Protein AF-A0A7U2I9M8-F1 (afdb_monomer_lite)

Radius of gyration: 19.12 Å; chains: 1; bounding box: 48×41×47 Å

Structure (mmCIF, N/CA/C/O backbone):
data_AF-A0A7U2I9M8-F1
#
_entry.id   AF-A0A7U2I9M8-F1
#
loop_
_atom_site.group_PDB
_atom_site.id
_atom_site.type_symbol
_atom_site.label_atom_id
_atom_site.label_alt_id
_atom_site.label_comp_id
_atom_site.label_asym_id
_atom_site.label_entity_id
_atom_site.label_seq_id
_atom_site.pdbx_PDB_ins_code
_atom_site.Cartn_x
_atom_site.Cartn_y
_atom_site.Cartn_z
_atom_site.occupancy
_atom_site.B_iso_or_equiv
_atom_site.auth_seq_id
_atom_site.auth_comp_id
_atom_site.auth_asym_id
_atom_site.auth_atom_id
_atom_site.pdbx_PDB_model_num
ATOM 1 N N . MET A 1 1 ? 15.180 16.433 4.834 1.00 29.45 1 MET A N 1
ATOM 2 C CA . MET A 1 1 ? 16.433 16.764 4.121 1.00 29.45 1 MET A CA 1
ATOM 3 C C . MET A 1 1 ? 17.365 15.551 4.169 1.00 29.45 1 MET A C 1
ATOM 5 O O . MET A 1 1 ? 18.235 15.470 5.025 1.00 29.45 1 MET A O 1
ATOM 9 N N . LEU A 1 2 ? 17.120 14.546 3.318 1.00 33.56 2 LEU A N 1
ATOM 10 C CA . LEU A 1 2 ? 18.079 13.457 3.096 1.00 33.56 2 LEU A CA 1
ATOM 11 C C . LEU A 1 2 ? 19.278 14.073 2.365 1.00 33.56 2 LEU A C 1
ATOM 13 O O . LEU A 1 2 ? 19.116 14.660 1.301 1.00 33.56 2 LEU A O 1
ATOM 17 N N . CYS A 1 3 ? 20.438 14.049 3.021 1.00 39.78 3 CYS A N 1
ATOM 18 C CA . CYS A 1 3 ? 21.654 14.759 2.632 1.00 39.78 3 CYS A CA 1
ATOM 19 C C . CYS A 1 3 ? 22.011 14.519 1.154 1.00 39.78 3 CYS A C 1
ATOM 21 O O . CYS A 1 3 ? 22.075 13.368 0.724 1.00 39.78 3 CYS A O 1
ATOM 23 N N . ALA A 1 4 ? 22.285 15.588 0.396 1.00 42.12 4 ALA A N 1
ATOM 24 C CA . ALA A 1 4 ? 22.718 15.520 -1.005 1.00 42.12 4 ALA A CA 1
ATOM 25 C C . ALA A 1 4 ? 23.906 14.558 -1.203 1.00 42.12 4 ALA A C 1
ATOM 27 O O . ALA A 1 4 ? 23.954 13.832 -2.187 1.00 42.12 4 ALA A O 1
ATOM 28 N N . LEU A 1 5 ? 24.787 14.451 -0.203 1.00 38.16 5 LEU A N 1
ATOM 29 C CA . LEU A 1 5 ? 25.900 13.500 -0.163 1.00 38.16 5 LEU A CA 1
ATOM 30 C C . LEU A 1 5 ? 25.444 12.029 -0.228 1.00 38.16 5 LEU A C 1
ATOM 32 O O . LEU A 1 5 ? 26.122 11.192 -0.819 1.00 38.16 5 LEU A O 1
ATOM 36 N N . HIS A 1 6 ? 24.296 11.705 0.375 1.00 41.53 6 HIS A N 1
ATOM 37 C CA . HIS A 1 6 ? 23.725 10.358 0.359 1.00 41.53 6 HIS A CA 1
ATOM 38 C C . HIS A 1 6 ? 23.172 10.016 -1.030 1.00 41.53 6 HIS A C 1
ATOM 40 O O . HIS A 1 6 ? 23.425 8.925 -1.534 1.00 41.53 6 HIS A O 1
ATOM 46 N N . ALA A 1 7 ? 22.486 10.970 -1.669 1.00 45.16 7 ALA A N 1
ATOM 47 C CA . ALA A 1 7 ? 21.979 10.829 -3.033 1.00 45.16 7 ALA A CA 1
ATOM 48 C C . ALA A 1 7 ? 23.115 10.734 -4.068 1.00 45.16 7 ALA A C 1
ATOM 50 O O . ALA A 1 7 ? 23.038 9.908 -4.974 1.00 45.16 7 ALA A O 1
ATOM 51 N N . THR A 1 8 ? 24.188 11.516 -3.905 1.00 48.97 8 THR A N 1
ATOM 52 C CA . THR A 1 8 ? 25.388 11.443 -4.754 1.00 48.97 8 THR A CA 1
ATOM 53 C C . THR A 1 8 ? 26.081 10.089 -4.620 1.00 48.97 8 THR A C 1
ATOM 55 O O . THR A 1 8 ? 26.280 9.421 -5.625 1.00 48.97 8 THR A O 1
ATOM 58 N N . ARG A 1 9 ? 26.326 9.604 -3.391 1.00 48.97 9 ARG A N 1
ATOM 59 C CA . ARG A 1 9 ? 26.909 8.265 -3.170 1.00 48.97 9 ARG A CA 1
ATOM 60 C C . ARG A 1 9 ? 26.094 7.146 -3.813 1.00 48.97 9 ARG A C 1
ATOM 62 O O . ARG A 1 9 ? 26.667 6.227 -4.380 1.00 48.97 9 ARG A O 1
ATOM 69 N N . LEU A 1 10 ? 24.768 7.219 -3.724 1.00 52.41 10 LEU A N 1
ATOM 70 C CA . LEU A 1 10 ? 23.868 6.253 -4.355 1.00 52.41 10 LEU A CA 1
ATOM 71 C C . LEU A 1 10 ? 23.927 6.306 -5.889 1.00 52.41 10 LEU A C 1
ATOM 73 O O . LEU A 1 10 ? 23.915 5.263 -6.540 1.00 52.41 10 LEU A O 1
ATOM 77 N N . ARG A 1 11 ? 24.015 7.512 -6.460 1.00 56.41 11 ARG A N 1
ATOM 78 C CA . ARG A 1 11 ? 24.160 7.728 -7.903 1.00 56.41 11 ARG A CA 1
ATOM 79 C C . ARG A 1 11 ? 25.490 7.175 -8.419 1.00 56.41 11 ARG A C 1
ATOM 81 O O . ARG A 1 11 ? 25.494 6.453 -9.410 1.00 56.41 11 ARG A O 1
ATOM 88 N N . ASP A 1 12 ? 26.582 7.447 -7.712 1.00 54.28 12 ASP A N 1
ATOM 89 C CA . ASP A 1 12 ? 27.922 6.969 -8.067 1.00 54.28 12 ASP A CA 1
ATOM 90 C C . ASP A 1 12 ? 28.006 5.434 -8.012 1.00 54.28 12 ASP A C 1
ATOM 92 O O . ASP A 1 12 ? 28.626 4.808 -8.872 1.00 54.28 12 ASP A O 1
ATOM 96 N N . LEU A 1 13 ? 27.320 4.810 -7.047 1.00 53.22 13 LEU A N 1
ATOM 97 C CA . LEU A 1 13 ? 27.286 3.354 -6.873 1.00 53.22 13 LEU A CA 1
ATOM 98 C C . LEU A 1 13 ? 26.590 2.636 -8.043 1.00 53.22 13 LEU A C 1
ATOM 100 O O . LEU A 1 13 ? 27.019 1.550 -8.425 1.00 53.22 13 LEU A O 1
ATOM 104 N N . LEU A 1 14 ? 25.568 3.251 -8.644 1.00 51.81 14 LEU A N 1
ATOM 105 C CA . LEU A 1 14 ? 24.882 2.723 -9.833 1.00 51.81 14 LEU A CA 1
ATOM 106 C C . LEU A 1 14 ? 25.583 3.094 -11.145 1.00 51.81 14 LEU A C 1
ATOM 108 O O . LEU A 1 14 ? 25.560 2.311 -12.091 1.00 51.81 14 LEU A O 1
ATOM 112 N N . ALA A 1 15 ? 26.231 4.259 -11.210 1.00 53.19 15 ALA A N 1
ATOM 113 C CA . ALA A 1 15 ? 27.024 4.663 -12.370 1.00 53.19 15 ALA A CA 1
ATOM 114 C C . ALA A 1 15 ? 28.280 3.791 -12.541 1.00 53.19 15 ALA A C 1
ATOM 116 O O . ALA A 1 15 ? 28.659 3.459 -13.661 1.00 53.19 15 ALA A O 1
ATOM 117 N N . ALA A 1 16 ? 28.900 3.370 -11.435 1.00 50.16 16 ALA A N 1
ATOM 118 C CA . ALA A 1 16 ? 30.086 2.513 -11.452 1.00 50.16 16 ALA A CA 1
ATOM 119 C C . ALA A 1 16 ? 29.797 1.070 -11.901 1.00 50.16 16 ALA A C 1
ATOM 121 O O . ALA A 1 16 ? 30.726 0.299 -12.151 1.00 50.16 16 ALA A O 1
ATOM 122 N N . LYS A 1 17 ? 28.523 0.674 -11.935 1.00 51.06 17 LYS A N 1
ATOM 123 C CA . LYS A 1 17 ? 28.112 -0.723 -11.944 1.00 51.06 17 LYS A CA 1
ATOM 124 C C . LYS A 1 17 ? 26.685 -0.840 -12.518 1.00 51.06 17 LYS A C 1
ATOM 126 O O . LYS A 1 17 ? 25.717 -0.764 -11.758 1.00 51.06 17 LYS A O 1
ATOM 131 N N . PRO A 1 18 ? 26.523 -1.008 -13.845 1.00 50.12 18 PRO A N 1
ATOM 132 C CA . PRO A 1 18 ? 25.202 -1.190 -14.431 1.00 50.12 18 PRO A CA 1
ATOM 133 C C . PRO A 1 18 ? 24.518 -2.404 -13.797 1.00 50.12 18 PRO A C 1
ATOM 135 O O . PRO A 1 18 ? 25.134 -3.457 -13.617 1.00 50.12 18 PRO A O 1
ATOM 138 N N . PHE A 1 19 ? 23.249 -2.225 -13.431 1.00 44.97 19 PHE A N 1
ATOM 139 C CA . PHE A 1 19 ? 22.416 -3.273 -12.850 1.00 44.97 19 PHE A CA 1
ATOM 140 C C . PHE A 1 19 ? 22.435 -4.488 -13.788 1.00 44.97 19 PHE A C 1
ATOM 142 O O . PHE A 1 19 ? 22.118 -4.358 -14.968 1.00 44.97 19 PHE A O 1
ATOM 149 N N . SER A 1 20 ? 22.879 -5.640 -13.289 1.00 43.91 20 SER A N 1
ATOM 150 C CA . SER A 1 20 ? 23.039 -6.859 -14.083 1.00 43.91 20 SER A CA 1
ATOM 151 C C . SER A 1 20 ? 22.559 -8.062 -13.288 1.00 43.91 20 SER A C 1
ATOM 153 O O . SER A 1 20 ? 22.792 -8.158 -12.083 1.00 43.91 20 SER A O 1
ATOM 155 N N . ILE A 1 21 ? 21.932 -9.020 -13.975 1.00 37.22 21 ILE A N 1
ATOM 156 C CA . ILE A 1 21 ? 21.435 -10.275 -13.395 1.00 37.22 21 ILE A CA 1
ATOM 157 C C . ILE A 1 21 ? 22.524 -11.058 -12.635 1.00 37.22 21 ILE A C 1
ATOM 159 O O . ILE A 1 21 ? 22.207 -11.818 -11.719 1.00 37.22 21 ILE A O 1
ATOM 163 N N . SER A 1 22 ? 23.808 -10.844 -12.960 1.00 38.12 22 SER A N 1
ATOM 164 C CA . SER A 1 22 ? 24.952 -11.469 -12.277 1.00 38.12 22 SER A CA 1
ATOM 165 C C . SER A 1 22 ? 25.083 -11.064 -10.801 1.00 38.12 22 SER A C 1
ATOM 167 O O . SER A 1 22 ? 25.808 -11.698 -10.031 1.00 38.12 22 SER A O 1
ATOM 169 N N . TRP A 1 23 ? 24.345 -10.043 -10.370 1.00 39.62 23 TRP A N 1
ATOM 170 C CA . TRP A 1 23 ? 24.313 -9.578 -8.987 1.00 39.62 23 TRP A CA 1
ATOM 171 C C . TRP A 1 23 ? 23.408 -10.442 -8.107 1.00 39.62 23 TRP A C 1
ATOM 173 O O . TRP A 1 23 ? 23.668 -10.580 -6.918 1.00 39.62 23 TRP A O 1
ATOM 183 N N . LEU A 1 24 ? 22.420 -11.123 -8.701 1.00 34.34 24 LEU A N 1
ATOM 184 C CA . LEU A 1 24 ? 21.618 -12.148 -8.022 1.00 34.34 24 LEU A CA 1
ATOM 185 C C . LEU A 1 24 ? 22.382 -13.471 -7.834 1.00 34.34 24 LEU A C 1
ATOM 187 O O . LEU A 1 24 ? 21.954 -14.318 -7.053 1.00 34.34 24 LEU A O 1
ATOM 191 N N . SER A 1 25 ? 23.494 -13.667 -8.555 1.00 35.12 25 SER A N 1
ATOM 192 C CA . SER A 1 25 ? 24.408 -14.805 -8.370 1.00 35.12 25 SER A CA 1
ATOM 193 C C . SER A 1 25 ? 25.526 -14.545 -7.359 1.00 35.12 25 SER A C 1
ATOM 195 O O . SER A 1 25 ? 26.236 -15.482 -6.998 1.00 35.12 25 SER A O 1
ATOM 197 N N . ALA A 1 26 ? 25.682 -13.309 -6.873 1.00 34.22 26 ALA A N 1
ATOM 198 C CA . ALA A 1 26 ? 26.551 -13.047 -5.736 1.00 34.22 26 ALA A CA 1
ATOM 199 C C . ALA A 1 26 ? 25.898 -13.643 -4.483 1.00 34.22 26 ALA A C 1
ATOM 201 O O . ALA A 1 26 ? 24.721 -13.410 -4.211 1.00 34.22 26 ALA A O 1
ATOM 202 N N . SER A 1 27 ? 26.649 -14.439 -3.723 1.00 34.16 27 SER A N 1
ATOM 203 C CA . SER A 1 27 ? 26.203 -14.986 -2.445 1.00 34.16 27 SER A CA 1
ATOM 204 C C . SER A 1 27 ? 25.977 -13.842 -1.455 1.00 34.16 27 SER A C 1
ATOM 206 O O . SER A 1 27 ? 26.890 -13.445 -0.732 1.00 34.16 27 SER A O 1
ATOM 208 N N . VAL A 1 28 ? 24.774 -13.272 -1.444 1.00 33.56 28 VAL A N 1
ATOM 209 C CA . VAL A 1 28 ? 24.380 -12.302 -0.424 1.00 33.56 28 VAL A CA 1
ATOM 210 C C . VAL A 1 28 ? 24.350 -13.048 0.906 1.00 33.56 28 VAL A C 1
ATOM 212 O O . VAL A 1 28 ? 23.715 -14.103 1.011 1.00 33.56 28 VAL A O 1
ATOM 215 N N . SER A 1 29 ? 25.072 -12.524 1.902 1.00 30.41 29 SER A N 1
ATOM 216 C CA . SER A 1 29 ? 25.054 -13.026 3.276 1.00 30.41 29 SER A CA 1
ATOM 217 C C . SER A 1 29 ? 23.609 -13.252 3.696 1.00 30.41 29 SER A C 1
ATOM 219 O O . SER A 1 29 ? 22.781 -12.343 3.745 1.00 30.41 29 SER A O 1
ATOM 221 N N . THR A 1 30 ? 23.295 -14.511 3.972 1.00 34.41 30 THR A N 1
ATOM 222 C CA . THR A 1 30 ? 21.951 -14.931 4.333 1.00 34.41 30 THR A CA 1
ATOM 223 C C . THR A 1 30 ? 21.443 -14.215 5.584 1.00 34.41 30 THR A C 1
ATOM 225 O O . THR A 1 30 ? 20.239 -14.039 5.712 1.00 34.41 30 THR A O 1
ATOM 228 N N . GLN A 1 31 ? 22.326 -13.766 6.483 1.00 30.78 31 GLN A N 1
ATOM 229 C CA . GLN A 1 31 ? 21.948 -13.155 7.763 1.00 30.78 31 GLN A CA 1
ATOM 230 C C . GLN A 1 31 ? 21.308 -11.759 7.626 1.00 30.78 31 GLN A C 1
ATOM 232 O O . GLN A 1 31 ? 20.602 -11.333 8.541 1.00 30.78 31 GLN A O 1
ATOM 237 N N . ASP A 1 32 ? 21.446 -11.107 6.468 1.00 29.06 32 ASP A N 1
ATOM 238 C CA . ASP A 1 32 ? 21.033 -9.711 6.262 1.00 29.06 32 ASP A CA 1
ATOM 239 C C . ASP A 1 32 ? 19.704 -9.559 5.503 1.00 29.06 32 ASP A C 1
ATOM 241 O O . ASP A 1 32 ? 19.181 -8.455 5.332 1.00 29.06 32 ASP A O 1
ATOM 245 N N . VAL A 1 33 ? 19.080 -10.679 5.115 1.00 28.36 33 VAL A N 1
ATOM 246 C CA . VAL A 1 33 ? 17.773 -10.695 4.447 1.00 28.36 33 VAL A CA 1
ATOM 247 C C . VAL A 1 33 ? 16.744 -11.396 5.333 1.00 28.36 33 VAL A C 1
ATOM 249 O O . VAL A 1 33 ? 16.447 -12.579 5.175 1.00 28.36 33 VAL A O 1
ATOM 252 N N . LYS A 1 34 ? 16.132 -10.652 6.263 1.00 26.62 34 LYS A N 1
ATOM 253 C CA . LYS A 1 34 ? 14.909 -11.114 6.941 1.00 26.62 34 LYS A CA 1
ATOM 254 C C . LYS A 1 34 ? 13.748 -11.128 5.938 1.00 26.62 34 LYS A C 1
ATOM 256 O O . LYS A 1 34 ? 13.077 -10.120 5.699 1.00 26.62 34 LYS A O 1
ATOM 261 N N . LEU A 1 35 ? 13.537 -12.286 5.319 1.00 32.94 35 LEU A N 1
ATOM 262 C CA . LEU A 1 35 ? 12.370 -12.590 4.498 1.00 32.94 35 LEU A CA 1
ATOM 263 C C . LEU A 1 35 ? 11.160 -12.874 5.396 1.00 32.94 35 LEU A C 1
ATOM 265 O O . LEU A 1 35 ? 11.228 -13.706 6.294 1.00 32.94 35 LEU A O 1
ATOM 269 N N . PHE A 1 36 ? 10.033 -12.232 5.089 1.00 29.31 36 PHE A N 1
ATOM 270 C CA . PHE A 1 36 ? 8.709 -12.822 5.302 1.00 29.31 36 PHE A CA 1
ATOM 271 C C . PHE A 1 36 ? 8.313 -13.545 4.011 1.00 29.31 36 PHE A C 1
ATOM 273 O O . PHE A 1 36 ? 7.376 -13.163 3.336 1.00 29.31 36 PHE A O 1
ATOM 280 N N . LEU A 1 37 ? 9.122 -14.535 3.649 1.00 31.36 37 LEU A N 1
ATOM 281 C CA . LEU A 1 37 ? 8.783 -15.727 2.880 1.00 31.36 37 LEU A CA 1
ATOM 282 C C . LEU A 1 37 ? 9.752 -16.785 3.424 1.00 31.36 37 LEU A C 1
ATOM 284 O O . LEU A 1 37 ? 10.945 -16.522 3.572 1.00 31.36 37 LEU A O 1
ATOM 288 N N . LEU A 1 38 ? 9.192 -17.904 3.862 1.00 26.73 38 LEU A N 1
ATOM 289 C CA . LEU A 1 38 ? 9.808 -18.950 4.679 1.00 26.73 38 LEU A CA 1
ATOM 290 C C . LEU A 1 38 ? 11.276 -19.255 4.297 1.00 26.73 38 LEU A C 1
ATOM 292 O O . LEU A 1 38 ? 11.571 -19.576 3.154 1.00 26.73 38 LEU A O 1
ATOM 296 N N . SER A 1 39 ? 12.170 -19.136 5.287 1.00 32.41 39 SER A N 1
ATOM 297 C CA . SER A 1 39 ? 13.528 -19.709 5.393 1.00 32.41 39 SER A CA 1
ATOM 298 C C . SER A 1 39 ? 14.421 -19.815 4.134 1.00 32.41 39 SER A C 1
ATOM 300 O O . SER A 1 39 ? 14.222 -20.651 3.262 1.00 32.41 39 SER A O 1
ATOM 302 N N . HIS A 1 40 ? 15.502 -19.026 4.154 1.00 38.31 40 HIS A N 1
ATOM 303 C CA . HIS A 1 40 ? 16.876 -19.281 3.678 1.00 38.31 40 HIS A CA 1
ATOM 304 C C . HIS A 1 40 ? 17.134 -20.360 2.599 1.00 38.31 40 HIS A C 1
ATOM 306 O O . HIS A 1 40 ? 16.945 -21.548 2.825 1.00 38.31 40 HIS A O 1
ATOM 312 N N . ARG A 1 41 ? 17.755 -19.916 1.490 1.00 34.72 41 ARG A N 1
ATOM 313 C CA . ARG A 1 41 ? 18.114 -20.600 0.217 1.00 34.72 41 ARG A CA 1
ATOM 314 C C . ARG A 1 41 ? 17.084 -20.514 -0.910 1.00 34.72 41 ARG A C 1
ATOM 316 O O . ARG A 1 41 ? 17.490 -20.522 -2.065 1.00 34.72 41 ARG A O 1
ATOM 323 N N . ALA A 1 42 ? 15.808 -20.293 -0.604 1.00 39.66 42 ALA A N 1
ATOM 324 C CA . ALA A 1 42 ? 14.759 -20.098 -1.612 1.00 39.66 42 ALA A CA 1
ATOM 325 C C . ALA A 1 42 ? 14.741 -18.691 -2.258 1.00 39.66 42 ALA A C 1
ATOM 327 O O . ALA A 1 42 ? 14.006 -18.462 -3.207 1.00 39.66 42 ALA A O 1
ATOM 328 N N . SER A 1 43 ? 15.533 -17.728 -1.776 1.00 52.41 43 SER A N 1
ATOM 329 C CA . SER A 1 43 ? 15.362 -16.307 -2.118 1.00 52.41 43 SER A CA 1
ATOM 330 C C . SER A 1 43 ? 15.722 -15.941 -3.558 1.00 52.41 43 SER A C 1
ATOM 332 O O . SER A 1 43 ? 14.985 -15.191 -4.188 1.00 52.41 43 SER A O 1
ATOM 334 N N . ALA A 1 44 ? 16.824 -16.467 -4.098 1.00 50.81 44 ALA A N 1
ATOM 335 C CA . ALA A 1 44 ? 17.252 -16.155 -5.462 1.00 50.81 44 ALA A CA 1
ATOM 336 C C . ALA A 1 44 ? 16.358 -16.827 -6.514 1.00 50.81 44 ALA A C 1
ATOM 338 O O . ALA A 1 44 ? 16.009 -16.189 -7.501 1.00 50.81 44 ALA A O 1
ATOM 339 N N . GLU A 1 45 ? 15.952 -18.082 -6.294 1.00 50.34 45 GLU A N 1
ATOM 340 C CA . GLU A 1 45 ? 15.025 -18.783 -7.194 1.00 50.34 45 GLU A CA 1
ATOM 341 C C . GLU A 1 45 ? 13.613 -18.194 -7.121 1.00 50.34 45 GLU A C 1
ATOM 343 O O . GLU A 1 45 ? 13.022 -17.949 -8.161 1.00 50.34 45 GLU A O 1
ATOM 348 N N . VAL A 1 46 ? 13.119 -17.812 -5.937 1.00 49.56 46 VAL A N 1
ATOM 349 C CA . VAL A 1 46 ? 11.836 -17.096 -5.809 1.00 49.56 46 VAL A CA 1
ATOM 350 C C . VAL A 1 46 ? 11.888 -15.735 -6.503 1.00 49.56 46 VAL A C 1
ATOM 352 O O . VAL A 1 46 ? 10.965 -15.393 -7.233 1.00 49.56 46 VAL A O 1
ATOM 355 N N . VAL A 1 47 ? 12.969 -14.962 -6.347 1.00 54.00 47 VAL A N 1
ATOM 356 C CA . VAL A 1 47 ? 13.138 -13.702 -7.090 1.00 54.00 47 VAL A CA 1
ATOM 357 C C . VAL A 1 47 ? 13.188 -13.971 -8.596 1.00 54.00 47 VAL A C 1
ATOM 359 O O . VAL A 1 47 ? 12.491 -13.295 -9.343 1.00 54.00 47 VAL A O 1
ATOM 362 N N . LYS A 1 48 ? 13.926 -14.985 -9.063 1.00 59.62 48 LYS A N 1
ATOM 363 C CA . LYS A 1 48 ? 13.951 -15.376 -10.484 1.00 59.62 48 LYS A CA 1
ATOM 364 C C . LYS A 1 48 ? 12.578 -15.803 -10.997 1.00 59.62 48 LYS A C 1
ATOM 366 O O . LYS A 1 48 ? 12.211 -15.395 -12.093 1.00 59.62 48 LYS A O 1
ATOM 371 N N . ASP A 1 49 ? 11.815 -16.576 -10.238 1.00 58.06 49 ASP A N 1
ATOM 372 C CA . ASP A 1 49 ? 10.479 -17.033 -10.623 1.00 58.06 49 ASP A CA 1
ATOM 373 C C . ASP A 1 49 ? 9.479 -15.879 -10.660 1.00 58.06 49 ASP A C 1
ATOM 375 O O . ASP A 1 49 ? 8.693 -15.779 -11.598 1.00 58.06 49 ASP A O 1
ATOM 379 N N . LEU A 1 50 ? 9.567 -14.938 -9.719 1.00 59.59 50 LEU A N 1
ATOM 380 C CA . LEU A 1 50 ? 8.767 -13.713 -9.733 1.00 59.59 50 LEU A CA 1
ATOM 381 C C . LEU A 1 50 ? 9.144 -12.795 -10.904 1.00 59.59 50 LEU A C 1
ATOM 383 O O . LEU A 1 50 ? 8.264 -12.224 -11.542 1.00 59.59 50 LEU A O 1
ATOM 387 N N . LEU A 1 51 ? 10.431 -12.693 -11.245 1.00 64.75 51 LEU A N 1
ATOM 388 C CA . LEU A 1 51 ? 10.893 -11.958 -12.427 1.00 64.75 51 LEU A CA 1
ATOM 389 C C . LEU A 1 51 ? 10.463 -12.647 -13.728 1.00 64.75 51 LEU A C 1
ATOM 391 O O . LEU A 1 51 ? 10.068 -11.972 -14.675 1.00 64.75 51 LEU A O 1
ATOM 395 N N . ARG A 1 52 ? 10.488 -13.985 -13.784 1.00 65.12 52 ARG A N 1
ATOM 396 C CA . ARG A 1 52 ? 9.951 -14.773 -14.907 1.00 65.12 52 ARG A CA 1
ATOM 397 C C . ARG A 1 52 ? 8.447 -14.551 -15.057 1.00 65.12 52 ARG A C 1
ATOM 399 O O . ARG A 1 52 ? 7.991 -14.287 -16.168 1.00 65.12 52 ARG A O 1
ATOM 406 N N . LEU A 1 53 ? 7.693 -14.582 -13.956 1.00 62.94 53 LEU A N 1
ATOM 407 C CA . LEU A 1 53 ? 6.266 -14.247 -13.933 1.00 62.94 53 LEU A CA 1
ATOM 408 C C . LEU A 1 53 ? 6.030 -12.816 -14.431 1.00 62.94 53 LEU A C 1
ATOM 410 O O . LEU A 1 53 ? 5.194 -12.608 -15.303 1.00 62.94 53 LEU A O 1
ATOM 414 N N . ALA A 1 54 ? 6.825 -11.846 -13.980 1.00 65.00 54 ALA A N 1
ATOM 415 C CA . ALA A 1 54 ? 6.733 -10.459 -14.431 1.00 65.00 54 ALA A CA 1
ATOM 416 C C . ALA A 1 54 ? 7.117 -10.257 -15.911 1.00 65.00 54 ALA A C 1
ATOM 418 O O . ALA A 1 54 ? 6.812 -9.210 -16.478 1.00 65.00 54 ALA A O 1
ATOM 419 N N . ARG A 1 55 ? 7.759 -11.231 -16.572 1.00 67.62 55 ARG A N 1
ATOM 420 C CA . ARG A 1 55 ? 8.082 -11.174 -18.010 1.00 67.62 55 ARG A CA 1
ATOM 421 C C . ARG A 1 55 ? 6.977 -11.747 -18.906 1.00 67.62 55 ARG A C 1
ATOM 423 O O . ARG A 1 55 ? 6.846 -11.288 -20.039 1.00 67.62 55 ARG A O 1
ATOM 430 N N . GLY A 1 56 ? 6.167 -12.692 -18.423 1.00 69.06 56 GLY A N 1
ATOM 431 C CA . GLY A 1 56 ? 5.103 -13.338 -19.208 1.00 69.06 56 GLY A CA 1
ATOM 432 C C . GLY A 1 56 ? 3.810 -12.516 -19.282 1.00 69.06 56 GLY A C 1
ATOM 433 O O . GLY A 1 56 ? 3.271 -12.136 -18.252 1.00 69.06 56 GLY A O 1
ATOM 434 N N . ALA A 1 57 ? 3.276 -12.264 -20.484 1.00 62.78 57 ALA A N 1
ATOM 435 C CA . ALA A 1 57 ? 2.121 -11.375 -20.689 1.00 62.78 57 ALA A CA 1
ATOM 436 C C . ALA A 1 57 ? 0.842 -11.792 -19.927 1.00 62.78 57 ALA A C 1
ATOM 438 O O . ALA A 1 57 ? 0.214 -10.943 -19.301 1.00 62.78 57 ALA A O 1
ATOM 439 N N . GLU A 1 58 ? 0.484 -13.082 -19.919 1.00 63.88 58 GLU A N 1
ATOM 440 C CA . GLU A 1 58 ? -0.662 -13.587 -19.136 1.00 63.88 58 GLU A CA 1
ATOM 441 C C . GLU A 1 58 ? -0.405 -13.519 -17.625 1.00 63.88 58 GLU A C 1
ATOM 443 O O . GLU A 1 58 ? -1.277 -13.137 -16.848 1.00 63.88 58 GLU A O 1
ATOM 448 N N . SER A 1 59 ? 0.828 -13.794 -17.203 1.00 71.31 59 SER A N 1
ATOM 449 C CA . SER A 1 59 ? 1.231 -13.713 -15.799 1.00 71.31 59 SER A CA 1
ATOM 450 C C . SER A 1 59 ? 1.200 -12.279 -15.260 1.00 71.31 59 SER A C 1
ATOM 452 O O . SER A 1 59 ? 0.879 -12.087 -14.092 1.00 71.31 59 SER A O 1
ATOM 454 N N . LYS A 1 60 ? 1.458 -11.260 -16.096 1.00 78.19 60 LYS A N 1
ATOM 455 C CA . LYS A 1 60 ? 1.387 -9.840 -15.700 1.00 78.19 60 LYS A CA 1
ATOM 456 C C . LYS A 1 60 ? -0.015 -9.399 -15.284 1.00 78.19 60 LYS A C 1
ATOM 458 O O . LYS A 1 60 ? -0.125 -8.534 -14.424 1.00 78.19 60 LYS A O 1
ATOM 463 N N . LYS A 1 61 ? -1.073 -9.998 -15.847 1.00 83.94 61 LYS A N 1
ATOM 464 C CA . LYS A 1 61 ? -2.464 -9.676 -15.477 1.00 83.94 61 LYS A CA 1
ATOM 465 C C . LYS A 1 61 ? -2.772 -10.043 -14.024 1.00 83.94 61 LYS A C 1
ATOM 467 O O . LYS A 1 61 ? -3.639 -9.428 -13.418 1.00 83.94 61 LYS A O 1
ATOM 472 N N . ARG A 1 62 ? -2.033 -11.011 -13.468 1.00 86.62 62 ARG A N 1
ATOM 473 C CA . ARG A 1 62 ? -2.134 -11.484 -12.079 1.00 86.62 62 ARG A CA 1
ATOM 474 C C . ARG A 1 62 ? -1.263 -10.691 -11.103 1.00 86.62 62 ARG A C 1
ATOM 476 O O . ARG A 1 62 ? -1.119 -11.093 -9.952 1.00 86.62 62 ARG A O 1
ATOM 483 N N . ILE A 1 63 ? -0.606 -9.625 -11.558 1.00 89.62 63 ILE A N 1
ATOM 484 C CA . ILE A 1 63 ? 0.315 -8.837 -10.744 1.00 89.62 63 ILE A CA 1
ATOM 485 C C . ILE A 1 63 ? -0.282 -7.448 -10.544 1.00 89.62 63 ILE A C 1
ATOM 487 O O . ILE A 1 63 ? -0.551 -6.725 -11.503 1.00 89.62 63 ILE A O 1
ATOM 491 N N . TRP A 1 64 ? -0.428 -7.071 -9.281 1.00 94.19 64 TRP A N 1
ATOM 492 C CA . TRP A 1 64 ? -0.973 -5.791 -8.860 1.00 94.19 64 TRP A CA 1
ATOM 493 C C . TRP A 1 64 ? 0.026 -5.059 -7.990 1.00 94.19 64 TRP A C 1
ATOM 495 O O . TRP A 1 64 ? 0.657 -5.656 -7.125 1.00 94.19 64 TRP A O 1
ATOM 505 N N . VAL A 1 65 ? 0.169 -3.763 -8.207 1.00 94.00 65 VAL A N 1
ATOM 506 C CA . VAL A 1 65 ? 0.964 -2.881 -7.358 1.00 94.00 65 VAL A CA 1
ATOM 507 C C . VAL A 1 65 ? 0.007 -2.154 -6.437 1.00 94.00 65 VAL A C 1
ATOM 509 O O . VAL A 1 65 ? -0.972 -1.597 -6.921 1.00 94.00 65 VAL A O 1
ATOM 512 N N . PHE A 1 66 ? 0.293 -2.167 -5.143 1.00 94.50 66 PHE A N 1
ATOM 513 C CA . PHE A 1 66 ? -0.466 -1.455 -4.130 1.00 94.50 66 PHE A CA 1
ATOM 514 C C . PHE A 1 66 ? 0.453 -0.578 -3.291 1.00 94.50 66 PHE A C 1
ATOM 516 O O . PHE A 1 66 ? 1.561 -0.987 -2.937 1.00 94.50 66 PHE A O 1
ATOM 523 N N . ASP A 1 67 ? -0.066 0.580 -2.916 1.00 93.00 67 ASP A N 1
ATOM 524 C CA . ASP A 1 67 ? 0.501 1.444 -1.892 1.00 93.00 67 ASP A CA 1
ATOM 525 C C . ASP A 1 67 ? -0.632 2.008 -1.028 1.00 93.00 67 ASP A C 1
ATOM 527 O O . ASP A 1 67 ? -1.773 2.14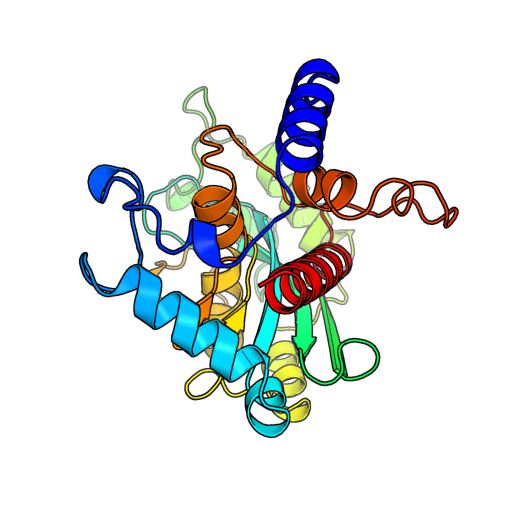9 -1.489 1.00 93.00 67 ASP A O 1
ATOM 531 N N . PHE A 1 68 ? -0.336 2.261 0.243 1.00 91.44 68 PHE A N 1
ATOM 532 C CA . PHE A 1 68 ? -1.306 2.790 1.188 1.00 91.44 68 PHE A CA 1
ATOM 533 C C . PHE A 1 68 ? -0.677 3.850 2.082 1.00 91.44 68 PHE A C 1
ATOM 535 O O . PHE A 1 68 ? 0.338 3.612 2.736 1.00 91.44 68 PHE A O 1
ATOM 542 N N . GLU A 1 69 ? -1.393 4.957 2.245 1.00 86.62 69 GLU A N 1
ATOM 543 C CA . GLU A 1 69 ? -1.077 5.949 3.267 1.00 86.62 69 GLU A CA 1
ATOM 544 C C . GLU A 1 69 ? -1.887 5.710 4.539 1.00 86.62 69 GLU A C 1
ATOM 546 O O . GLU A 1 69 ? -2.936 5.053 4.538 1.00 86.62 69 GLU A O 1
ATOM 551 N N . GLY A 1 70 ? -1.395 6.245 5.657 1.00 85.88 70 GLY A N 1
ATOM 552 C CA . GLY A 1 70 ? -2.168 6.245 6.889 1.00 85.88 70 GLY A CA 1
ATOM 553 C C . GLY A 1 70 ? -1.384 6.444 8.176 1.00 85.88 70 GLY A C 1
ATOM 554 O O . GLY A 1 70 ? -0.184 6.721 8.215 1.00 85.88 70 GLY A O 1
ATOM 555 N N . LEU A 1 71 ? -2.104 6.275 9.280 1.00 84.19 71 LEU A N 1
ATOM 556 C CA . LEU A 1 71 ? -1.570 6.416 10.624 1.00 84.19 71 LEU A CA 1
ATOM 557 C C . LEU A 1 71 ? -0.996 5.083 11.110 1.00 84.19 71 LEU A C 1
ATOM 559 O O . LEU A 1 71 ? -1.720 4.141 11.446 1.00 84.19 71 LEU A O 1
ATOM 563 N N . VAL A 1 72 ? 0.332 5.018 11.192 1.00 79.81 72 VAL A N 1
ATOM 564 C CA . VAL A 1 72 ? 1.039 3.845 11.712 1.00 79.81 72 VAL A CA 1
ATOM 565 C C . VAL A 1 72 ? 0.856 3.730 13.225 1.00 79.81 72 VAL A C 1
ATOM 567 O O . VAL A 1 72 ? 1.192 4.630 13.997 1.00 79.81 72 VAL A O 1
ATOM 570 N N . ILE A 1 73 ? 0.378 2.565 13.655 1.00 74.75 73 ILE A N 1
ATOM 571 C CA . ILE A 1 73 ? 0.227 2.212 15.062 1.00 74.75 73 ILE A CA 1
ATOM 572 C C . ILE A 1 73 ? 1.569 1.717 15.626 1.00 74.75 73 ILE A C 1
ATOM 574 O O . ILE A 1 73 ? 2.261 0.904 15.019 1.00 74.75 73 ILE A O 1
ATOM 578 N N . THR A 1 74 ? 1.959 2.204 16.808 1.00 70.00 74 THR A N 1
ATOM 579 C CA . THR A 1 74 ? 3.271 1.875 17.412 1.00 70.00 74 THR A CA 1
ATOM 580 C C . THR A 1 74 ? 3.287 0.549 18.172 1.00 70.00 74 THR A C 1
ATOM 582 O O . THR A 1 74 ? 4.354 0.005 18.464 1.00 70.00 74 THR A O 1
ATOM 585 N N . ARG A 1 75 ? 2.109 0.026 18.533 1.00 73.44 75 ARG A N 1
ATOM 586 C CA . ARG A 1 75 ? 1.968 -1.260 19.212 1.00 73.44 75 ARG A CA 1
ATOM 587 C C . ARG A 1 75 ? 2.295 -2.387 18.238 1.00 73.44 75 ARG A C 1
ATOM 589 O O . ARG A 1 75 ? 1.665 -2.532 17.195 1.00 73.44 75 ARG A O 1
ATOM 596 N N . SER A 1 76 ? 3.272 -3.212 18.609 1.00 76.19 76 SER A N 1
ATOM 597 C CA . SER A 1 76 ? 3.650 -4.379 17.811 1.00 76.19 76 SER A CA 1
ATOM 598 C C . SER A 1 76 ? 2.453 -5.301 17.583 1.00 76.19 76 SER A C 1
ATOM 600 O O . SER A 1 76 ? 1.700 -5.588 18.511 1.00 76.19 76 SER A O 1
ATOM 602 N N . GLY A 1 77 ? 2.301 -5.772 16.345 1.00 77.12 77 GLY A N 1
ATOM 603 C CA . GLY A 1 77 ? 1.242 -6.706 15.962 1.00 77.12 77 GLY A CA 1
ATOM 604 C C . GLY A 1 77 ? -0.110 -6.069 15.635 1.00 77.12 77 GLY A C 1
ATOM 605 O O . GLY A 1 77 ? -1.019 -6.815 15.295 1.00 77.12 77 GLY A O 1
ATOM 606 N N . VAL A 1 78 ? -0.243 -4.739 15.675 1.00 82.88 78 VAL A N 1
ATOM 607 C CA . VAL A 1 78 ? -1.472 -4.021 15.289 1.00 82.88 78 VAL A CA 1
ATOM 608 C C . VAL A 1 78 ? -1.301 -3.362 13.921 1.00 82.88 78 VAL A C 1
ATOM 610 O O . VAL A 1 78 ? -0.246 -2.799 13.623 1.00 82.88 78 VAL A O 1
ATOM 613 N N . ALA A 1 79 ? -2.320 -3.485 13.074 1.00 83.38 79 ALA A N 1
ATOM 614 C CA . ALA A 1 79 ? -2.339 -2.908 11.741 1.00 83.38 79 ALA A CA 1
ATOM 615 C C . ALA A 1 79 ? -2.468 -1.374 11.805 1.00 83.38 79 ALA A C 1
ATOM 617 O O . ALA A 1 79 ? -3.056 -0.844 12.750 1.00 83.38 79 ALA A O 1
ATOM 618 N N . PRO A 1 80 ? -1.934 -0.646 10.814 1.00 85.25 80 PRO A N 1
ATOM 619 C CA . PRO A 1 80 ? -2.191 0.780 10.653 1.00 85.25 80 PRO A CA 1
ATOM 620 C C . PRO A 1 80 ? -3.675 1.096 10.447 1.00 85.25 80 PRO A C 1
ATOM 622 O O . PRO A 1 80 ? -4.479 0.225 10.098 1.00 85.25 80 PRO A O 1
ATOM 625 N N . VAL A 1 81 ? -3.998 2.376 10.627 1.00 87.25 81 VAL A N 1
ATOM 626 C CA . VAL A 1 81 ? -5.259 2.966 10.173 1.00 87.25 81 VAL A CA 1
ATOM 627 C C . VAL A 1 81 ? -4.994 3.579 8.807 1.00 87.25 81 VAL A C 1
ATOM 629 O O . VAL A 1 81 ? -4.313 4.599 8.710 1.00 87.25 81 VAL A O 1
ATOM 632 N N . HIS A 1 82 ? -5.479 2.925 7.762 1.00 89.94 82 HIS A N 1
ATOM 633 C CA . HIS A 1 82 ? -5.233 3.309 6.376 1.00 89.94 82 HIS A CA 1
ATOM 634 C C . HIS A 1 82 ? -6.145 4.462 5.970 1.00 89.94 82 HIS A C 1
ATOM 636 O O . HIS A 1 82 ? -7.329 4.453 6.284 1.00 89.94 82 HIS A O 1
ATOM 642 N N . THR A 1 83 ? -5.616 5.458 5.278 1.00 88.31 83 THR A N 1
ATOM 643 C CA . THR A 1 83 ? -6.378 6.642 4.861 1.00 88.31 83 THR A CA 1
ATOM 644 C C . THR A 1 83 ? -6.593 6.692 3.360 1.00 88.31 83 THR A C 1
ATOM 646 O O . THR A 1 83 ? -7.611 7.211 2.912 1.00 88.31 83 THR A O 1
ATOM 649 N N . GLU A 1 84 ? -5.669 6.127 2.587 1.00 91.38 84 GLU A N 1
ATOM 650 C CA . GLU A 1 84 ? -5.706 6.113 1.127 1.00 91.38 84 GLU A CA 1
ATOM 651 C C . GLU A 1 84 ? -5.242 4.762 0.595 1.00 91.38 84 GLU A C 1
ATOM 653 O O . GLU A 1 84 ? -4.461 4.060 1.241 1.00 91.38 84 GLU A O 1
ATOM 658 N N . VAL A 1 85 ? -5.716 4.425 -0.600 1.00 94.50 85 VAL A N 1
ATOM 659 C CA . VAL A 1 85 ? -5.248 3.286 -1.385 1.00 94.50 85 VAL A CA 1
ATOM 660 C C . VAL A 1 85 ? -4.910 3.748 -2.792 1.00 94.50 85 VAL A C 1
ATOM 662 O O . VAL A 1 85 ? -5.647 4.533 -3.393 1.00 94.50 85 VAL A O 1
ATOM 665 N N . GLY A 1 86 ? -3.814 3.223 -3.322 1.00 95.44 86 GLY A N 1
ATOM 666 C CA . GLY A 1 86 ? -3.523 3.177 -4.744 1.00 95.44 86 GLY A CA 1
ATOM 667 C C . GLY A 1 86 ? -3.362 1.722 -5.170 1.00 95.44 86 GLY A C 1
ATOM 668 O O . GLY A 1 86 ? -2.822 0.897 -4.431 1.00 95.44 86 GLY A O 1
ATOM 669 N N . ALA A 1 87 ? -3.876 1.396 -6.349 1.00 96.88 87 ALA A N 1
ATOM 670 C CA . ALA A 1 87 ? -3.761 0.081 -6.952 1.00 96.88 87 ALA A CA 1
ATOM 671 C C . ALA A 1 87 ? -3.589 0.208 -8.465 1.00 96.88 87 ALA A C 1
ATOM 673 O O . ALA A 1 87 ? -4.297 0.969 -9.124 1.00 96.88 87 ALA A O 1
ATOM 674 N N . VAL A 1 88 ? -2.656 -0.544 -9.033 1.00 95.88 88 VAL A N 1
ATOM 675 C CA . VAL A 1 88 ? -2.372 -0.530 -10.471 1.00 95.88 88 VAL A CA 1
ATOM 676 C C . VAL A 1 88 ? -2.105 -1.953 -10.940 1.00 95.88 88 VAL A C 1
ATOM 678 O O . VAL A 1 88 ? -1.303 -2.666 -10.334 1.00 95.88 88 VAL A O 1
ATOM 681 N N . ASN A 1 89 ? -2.743 -2.376 -12.031 1.00 94.69 89 ASN A N 1
ATOM 682 C CA . ASN A 1 89 ? -2.416 -3.651 -12.655 1.00 94.69 89 ASN A CA 1
ATOM 683 C C . ASN A 1 89 ? -1.125 -3.523 -13.467 1.00 94.69 89 ASN A C 1
ATOM 685 O O . ASN A 1 89 ? -0.936 -2.589 -14.245 1.00 94.69 89 ASN A O 1
ATOM 689 N N . PHE A 1 90 ? -0.229 -4.489 -13.312 1.00 90.44 90 PHE A N 1
ATOM 690 C CA . PHE A 1 90 ? 1.091 -4.438 -13.924 1.00 90.44 90 PHE A CA 1
ATOM 691 C C . PHE A 1 90 ? 1.080 -4.661 -15.446 1.00 90.44 90 PHE A C 1
ATOM 693 O O . PHE A 1 90 ? 2.010 -4.234 -16.132 1.00 90.44 90 PHE A O 1
ATOM 700 N N . ALA A 1 91 ? 0.061 -5.335 -15.994 1.00 88.69 91 ALA A N 1
ATOM 701 C CA . ALA A 1 91 ? -0.055 -5.543 -17.438 1.00 88.69 91 ALA A CA 1
ATOM 702 C C . ALA A 1 91 ? -0.424 -4.255 -18.186 1.00 88.69 91 ALA A C 1
ATOM 704 O O . ALA A 1 91 ? 0.071 -4.040 -19.292 1.00 88.69 91 ALA A O 1
ATOM 705 N N . ASP A 1 92 ? -1.259 -3.413 -17.575 1.00 89.56 92 ASP A N 1
ATOM 706 C CA . ASP A 1 92 ? -1.727 -2.152 -18.148 1.00 89.56 92 ASP A CA 1
ATOM 707 C C . ASP A 1 92 ? -1.809 -1.050 -17.077 1.00 89.56 92 ASP A C 1
ATOM 709 O O . ASP A 1 92 ? -2.896 -0.669 -16.627 1.00 89.56 92 ASP A O 1
ATOM 713 N N . PRO A 1 93 ? -0.652 -0.515 -16.649 1.00 89.25 93 PRO A N 1
ATOM 714 C CA . PRO A 1 93 ? -0.607 0.435 -15.548 1.00 89.25 93 PRO A CA 1
ATOM 715 C C . PRO A 1 93 ? -1.168 1.821 -15.895 1.00 89.25 93 PRO A C 1
ATOM 717 O O . PRO A 1 93 ? -1.356 2.651 -15.004 1.00 89.25 93 PRO A O 1
ATOM 720 N N . ALA A 1 94 ? -1.405 2.101 -17.181 1.00 87.00 94 ALA A N 1
ATOM 721 C CA . ALA A 1 94 ? -1.957 3.371 -17.641 1.00 87.00 94 ALA A CA 1
ATOM 722 C C . ALA A 1 94 ? -3.490 3.393 -17.564 1.00 87.00 94 ALA A C 1
ATOM 724 O O . ALA A 1 94 ? -4.071 4.448 -17.290 1.00 87.00 94 ALA A O 1
ATOM 725 N N . HIS A 1 95 ? -4.136 2.245 -17.790 1.00 90.19 95 HIS A N 1
ATOM 726 C CA . HIS A 1 95 ? -5.591 2.170 -17.919 1.00 90.19 95 HIS A CA 1
ATOM 727 C C . HIS A 1 95 ? -6.269 1.350 -16.819 1.00 90.19 95 HIS A C 1
ATOM 729 O O . HIS A 1 95 ? -7.398 1.669 -16.451 1.00 90.19 95 HIS A O 1
ATOM 735 N N . VAL A 1 96 ? -5.594 0.355 -16.239 1.00 94.19 96 VAL A N 1
ATOM 736 C CA . VAL A 1 96 ? -6.145 -0.469 -15.154 1.00 94.19 96 VAL A CA 1
ATOM 737 C C . VAL A 1 96 ? -5.543 -0.015 -13.828 1.00 94.19 96 VAL A C 1
ATOM 739 O O . VAL A 1 96 ? -4.539 -0.541 -13.342 1.00 94.19 96 VAL A O 1
ATOM 742 N N . ARG A 1 97 ? -6.161 1.019 -13.256 1.00 94.00 97 ARG A N 1
ATOM 743 C CA . ARG A 1 97 ? -5.737 1.662 -12.010 1.00 94.00 97 ARG A CA 1
ATOM 744 C C . ARG A 1 97 ? -6.927 2.089 -11.160 1.00 94.00 97 ARG A C 1
ATOM 746 O O . ARG A 1 97 ? -8.004 2.361 -11.683 1.00 94.00 97 ARG A O 1
ATOM 753 N N . TYR A 1 98 ? -6.701 2.174 -9.859 1.00 95.62 98 TYR A N 1
ATOM 754 C CA . TYR A 1 98 ? -7.673 2.573 -8.856 1.00 95.62 98 TYR A CA 1
ATOM 755 C C . TYR A 1 98 ? -6.978 3.385 -7.766 1.00 95.62 98 TYR A C 1
ATOM 757 O O . TYR A 1 98 ? -5.880 3.039 -7.335 1.00 95.62 98 TYR A O 1
ATOM 765 N N . SER A 1 99 ? -7.615 4.454 -7.307 1.00 94.69 99 SER A N 1
ATOM 766 C CA . SER A 1 99 ? -7.175 5.198 -6.133 1.00 94.69 99 SER A CA 1
ATOM 767 C C . SER A 1 99 ? -8.380 5.736 -5.376 1.00 94.69 99 SER A C 1
ATOM 769 O O . SER A 1 99 ? -9.453 5.947 -5.949 1.00 94.69 99 SER A O 1
ATOM 771 N N . GLY A 1 100 ? -8.225 5.941 -4.072 1.00 92.75 100 GLY A N 1
ATOM 772 C CA . GLY A 1 100 ? -9.283 6.554 -3.285 1.00 92.75 100 GLY A CA 1
ATOM 773 C C . GLY A 1 100 ? -8.973 6.669 -1.803 1.00 92.75 100 GLY A C 1
ATOM 774 O O . GLY A 1 100 ? -8.125 5.963 -1.259 1.00 92.75 100 GLY A O 1
ATOM 775 N N . PHE A 1 101 ? -9.725 7.545 -1.143 1.00 92.19 101 PHE A N 1
ATOM 776 C CA . PHE A 1 101 ? -9.710 7.687 0.307 1.00 92.19 101 PHE A CA 1
ATOM 777 C C . PHE A 1 101 ? -10.563 6.600 0.960 1.00 92.19 101 PHE A C 1
ATOM 779 O O . PHE A 1 101 ? -11.643 6.254 0.469 1.00 92.19 101 PHE A O 1
ATOM 786 N N . LEU A 1 102 ? -10.085 6.065 2.078 1.00 90.94 102 LEU A N 1
ATOM 787 C CA . LEU A 1 102 ? -10.804 5.079 2.875 1.00 90.94 102 LEU A CA 1
ATOM 788 C C . LEU A 1 102 ? -11.741 5.786 3.849 1.00 90.94 102 LEU A C 1
ATOM 790 O O . LEU A 1 102 ? -11.407 6.821 4.419 1.00 90.94 102 LEU A O 1
ATOM 794 N N . LYS A 1 103 ? -12.910 5.191 4.073 1.00 88.50 103 LYS A N 1
ATOM 795 C CA . LYS A 1 103 ? -13.871 5.639 5.075 1.00 88.50 103 LYS A CA 1
ATOM 796 C C . LYS A 1 103 ? -14.156 4.529 6.077 1.00 88.50 103 LYS A C 1
ATOM 798 O O . LYS A 1 103 ? -14.492 3.404 5.705 1.00 88.50 103 LYS A O 1
ATOM 803 N N . TYR A 1 104 ? -14.067 4.882 7.356 1.00 85.19 104 TYR A N 1
ATOM 804 C CA . TYR A 1 104 ? -14.463 4.035 8.478 1.00 85.19 104 TYR A CA 1
ATOM 805 C C . TYR A 1 104 ? -15.840 4.453 8.998 1.00 85.19 104 TYR A C 1
ATOM 807 O O . TYR A 1 104 ? -16.242 5.608 8.879 1.00 85.19 104 TYR A O 1
ATOM 815 N N . ALA A 1 105 ? -16.564 3.513 9.606 1.00 81.69 105 ALA A N 1
ATOM 816 C CA . ALA A 1 105 ? -17.893 3.760 10.175 1.00 81.69 105 ALA A CA 1
ATOM 817 C C . ALA A 1 105 ? -17.867 4.541 11.508 1.00 81.69 105 ALA A C 1
ATOM 819 O O . ALA A 1 105 ? -18.914 4.787 12.103 1.00 81.69 105 ALA A O 1
ATOM 820 N N . LEU A 1 106 ? -16.680 4.906 11.998 1.00 83.94 106 LEU A N 1
ATOM 821 C CA . LEU A 1 106 ? -16.478 5.612 13.258 1.00 83.94 106 LEU A CA 1
ATOM 822 C C . LEU A 1 106 ? -16.115 7.075 13.010 1.00 83.94 106 LEU A C 1
ATOM 824 O O . LEU A 1 106 ? -15.399 7.397 12.067 1.00 83.94 106 LEU A O 1
ATOM 828 N N . THR A 1 107 ? -16.559 7.948 13.912 1.00 85.94 107 THR A N 1
ATOM 829 C CA . THR A 1 107 ? -16.103 9.342 13.971 1.00 85.94 107 THR A CA 1
ATOM 830 C C . THR A 1 107 ? -14.632 9.395 14.384 1.00 85.94 107 THR A C 1
ATOM 832 O O . THR A 1 107 ? -14.167 8.536 15.139 1.00 85.94 107 THR A O 1
ATOM 835 N N . ALA A 1 108 ? -13.890 10.422 13.975 1.00 86.12 108 ALA A N 1
ATOM 836 C CA . ALA A 1 108 ? -12.497 10.619 14.372 1.00 86.12 108 ALA A CA 1
ATOM 837 C C . ALA A 1 108 ? -12.342 10.665 15.899 1.00 86.12 108 ALA A C 1
ATOM 839 O O . ALA A 1 108 ? -11.381 10.121 16.455 1.00 86.12 108 ALA A O 1
ATOM 840 N N . ALA A 1 109 ? -13.320 11.245 16.602 1.00 87.25 109 ALA A N 1
ATOM 841 C CA . ALA A 1 109 ? -13.370 11.230 18.062 1.00 87.25 109 ALA A CA 1
ATOM 842 C C . ALA A 1 109 ? -13.502 9.805 18.640 1.00 87.25 109 ALA A C 1
ATOM 844 O O . ALA A 1 109 ? -12.835 9.476 19.629 1.00 87.25 109 ALA A O 1
ATOM 845 N N . ALA A 1 110 ? -14.332 8.946 18.037 1.00 89.06 110 ALA A N 1
ATOM 846 C CA . ALA A 1 110 ? -14.478 7.547 18.442 1.00 89.06 110 ALA A CA 1
ATOM 847 C C . ALA A 1 110 ? -13.216 6.729 18.124 1.00 89.06 110 ALA A C 1
ATOM 849 O O . ALA A 1 110 ? -12.705 6.041 19.008 1.00 89.06 110 ALA A O 1
ATOM 850 N N . MET A 1 111 ? -12.651 6.891 16.924 1.00 89.12 111 MET A N 1
ATOM 851 C CA . MET A 1 111 ? -11.389 6.261 16.520 1.00 89.12 111 MET A CA 1
ATOM 852 C C . MET A 1 111 ? -10.249 6.641 17.480 1.00 89.12 111 MET A C 1
ATOM 854 O O . MET A 1 111 ? -9.540 5.778 17.996 1.00 89.12 111 MET A O 1
ATOM 858 N N . THR A 1 112 ? -10.106 7.933 17.798 1.00 88.50 112 THR A N 1
ATOM 859 C CA . THR A 1 112 ? -9.091 8.431 18.743 1.00 88.50 112 THR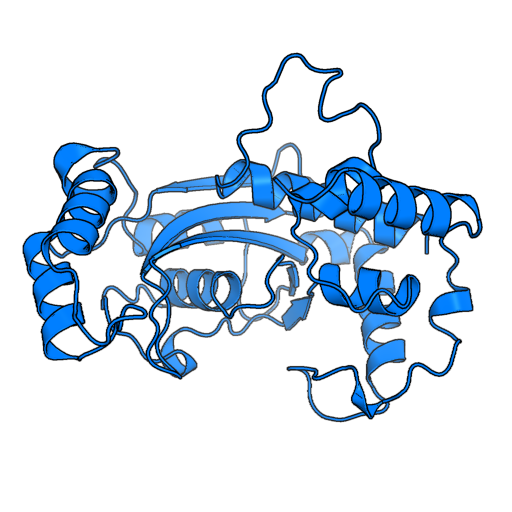 A CA 1
ATOM 860 C C . THR A 1 112 ? -9.250 7.790 20.118 1.00 88.50 112 THR A C 1
ATOM 862 O O . THR A 1 112 ? -8.260 7.401 20.746 1.00 88.50 112 THR A O 1
ATOM 865 N N . ARG A 1 113 ? -10.493 7.681 20.601 1.00 89.69 113 ARG A N 1
ATOM 866 C CA . ARG A 1 113 ? -10.801 7.069 21.896 1.00 89.69 113 ARG A CA 1
ATOM 867 C C . ARG A 1 113 ? -10.379 5.604 21.926 1.00 89.69 113 ARG A C 1
ATOM 869 O O . ARG A 1 113 ? -9.716 5.210 22.882 1.00 89.69 113 ARG A O 1
ATOM 876 N N . GLU A 1 114 ? -10.707 4.838 20.890 1.00 90.31 114 GLU A N 1
ATOM 877 C CA . GLU A 1 114 ? -10.345 3.422 20.776 1.00 90.31 114 GLU A CA 1
ATOM 878 C C . GLU A 1 114 ? -8.821 3.228 20.762 1.00 90.31 114 GLU A C 1
ATOM 880 O O . GLU A 1 114 ? -8.278 2.493 21.590 1.00 90.31 114 GLU A O 1
ATOM 885 N N . ILE A 1 115 ? -8.108 3.969 19.903 1.00 86.94 115 ILE A N 1
ATOM 886 C CA . ILE A 1 115 ? -6.638 3.935 19.815 1.00 86.94 115 ILE A CA 1
ATOM 887 C C . ILE A 1 115 ? -6.008 4.250 21.182 1.00 86.94 115 ILE A C 1
ATOM 889 O O . ILE A 1 115 ? -5.058 3.577 21.603 1.00 86.94 115 ILE A O 1
ATOM 893 N N . LYS A 1 116 ? -6.530 5.265 21.885 1.00 85.25 116 LYS A N 1
ATOM 894 C CA . LYS A 1 116 ? -6.045 5.679 23.208 1.00 85.25 116 LYS A CA 1
ATOM 895 C C . LYS A 1 116 ? -6.298 4.610 24.268 1.00 85.25 116 LYS A C 1
ATOM 897 O O . LYS A 1 116 ? -5.373 4.268 25.000 1.00 85.25 116 LYS A O 1
ATOM 902 N N . GLN A 1 117 ? -7.521 4.086 24.351 1.00 88.38 117 GLN A N 1
ATOM 903 C CA . GLN A 1 117 ? -7.908 3.057 25.325 1.00 88.38 117 GLN A CA 1
ATOM 904 C C . GLN A 1 117 ? -7.076 1.782 25.162 1.00 88.38 117 GLN A C 1
ATOM 906 O O . GLN A 1 117 ? -6.646 1.196 26.151 1.00 88.38 117 GLN A O 1
ATOM 911 N N . GLN A 1 118 ? -6.777 1.401 23.919 1.00 84.94 118 GLN A N 1
ATOM 912 C CA . GLN A 1 118 ? -5.960 0.229 23.600 1.00 84.94 118 GLN A CA 1
ATOM 913 C C . GLN A 1 118 ? -4.445 0.479 23.709 1.00 84.94 118 GLN A C 1
ATOM 915 O O . GLN A 1 118 ? -3.643 -0.431 23.455 1.00 84.94 118 GLN A O 1
ATOM 920 N N . GLY A 1 119 ? -4.030 1.709 24.044 1.00 78.62 119 GLY A N 1
ATOM 921 C CA . GLY A 1 119 ? -2.625 2.106 24.138 1.00 78.62 119 GLY A CA 1
ATOM 922 C C . GLY A 1 119 ? -1.847 1.863 22.842 1.00 78.62 119 GLY A C 1
ATOM 923 O O . GLY A 1 119 ? -0.676 1.479 22.888 1.00 78.62 119 GLY A O 1
ATOM 924 N N . ALA A 1 120 ? -2.512 2.015 21.693 1.00 77.62 120 ALA A N 1
ATOM 925 C CA . ALA A 1 120 ? -2.011 1.563 20.400 1.00 77.62 120 ALA A CA 1
ATOM 926 C C . ALA A 1 120 ? -0.884 2.475 19.855 1.00 77.62 120 ALA A C 1
ATOM 928 O O . ALA A 1 120 ? 0.079 2.000 19.245 1.00 77.62 120 ALA A O 1
ATOM 929 N N . ILE A 1 121 ? -0.939 3.779 20.143 1.00 73.81 121 ILE A N 1
ATOM 930 C CA . ILE A 1 121 ? 0.103 4.752 19.776 1.00 73.81 121 ILE A CA 1
ATOM 931 C C . ILE A 1 121 ? 0.849 5.226 21.032 1.00 73.81 121 ILE A C 1
ATOM 933 O O . ILE A 1 121 ? 0.238 5.604 22.027 1.00 73.81 121 ILE A O 1
ATOM 937 N N . ARG A 1 122 ? 2.182 5.240 20.986 1.00 64.56 122 ARG A N 1
ATOM 938 C CA . ARG A 1 122 ? 3.075 5.807 22.000 1.00 64.56 122 ARG A CA 1
ATOM 939 C C . ARG A 1 122 ? 4.058 6.741 21.307 1.00 64.56 122 ARG A C 1
ATOM 941 O O . ARG A 1 122 ? 4.855 6.301 20.481 1.00 64.56 122 ARG A O 1
ATOM 948 N N . PHE A 1 123 ? 4.009 8.029 21.630 1.00 61.75 123 PHE A N 1
ATOM 949 C CA . PHE A 1 123 ? 5.003 8.980 21.132 1.00 61.75 123 PHE A CA 1
ATOM 950 C C . PHE A 1 123 ? 6.325 8.824 21.896 1.00 61.75 123 PHE A C 1
ATOM 952 O O . PHE A 1 123 ? 6.376 8.192 22.951 1.00 61.75 123 PHE A O 1
ATOM 959 N N . LYS A 1 124 ? 7.412 9.407 21.368 1.00 55.38 124 LYS A N 1
ATOM 960 C CA . LYS A 1 124 ? 8.775 9.282 21.927 1.00 55.38 124 LYS A CA 1
ATOM 961 C C . LYS A 1 124 ? 8.894 9.687 23.405 1.00 55.38 124 LYS A C 1
ATOM 963 O O . LYS A 1 124 ? 9.788 9.200 24.082 1.00 55.38 124 LYS A O 1
ATOM 968 N N . ASN A 1 125 ? 8.007 10.550 23.900 1.00 59.62 125 ASN A N 1
ATOM 969 C CA . ASN A 1 125 ? 7.954 10.984 25.300 1.00 59.62 125 ASN A CA 1
ATOM 970 C C . ASN A 1 125 ? 7.109 10.064 26.208 1.00 59.62 125 ASN A C 1
ATOM 972 O O . ASN A 1 125 ? 6.900 10.389 27.370 1.00 59.62 125 ASN A O 1
ATOM 976 N N . GLY A 1 126 ? 6.599 8.942 25.691 1.00 59.47 126 GLY A N 1
ATOM 977 C CA . GLY A 1 126 ? 5.740 8.010 26.425 1.00 59.47 126 GLY A CA 1
ATOM 978 C C . GLY A 1 126 ? 4.281 8.458 26.558 1.00 59.47 126 GLY A C 1
ATOM 979 O O . GLY A 1 126 ? 3.453 7.678 27.026 1.00 59.47 126 GLY A O 1
ATOM 980 N N . THR A 1 127 ? 3.936 9.668 26.109 1.00 66.38 127 THR A N 1
ATOM 981 C CA . THR A 1 127 ? 2.597 10.248 26.259 1.00 66.38 127 THR A CA 1
ATOM 982 C C . THR A 1 127 ? 1.783 10.085 24.979 1.00 66.38 127 THR A C 1
ATOM 984 O O . THR A 1 127 ? 2.288 10.264 23.872 1.00 66.38 127 THR A O 1
ATOM 987 N N . PHE A 1 128 ? 0.493 9.776 25.104 1.00 69.88 128 PHE A N 1
ATOM 988 C CA . PHE A 1 128 ? -0.423 9.781 23.964 1.00 69.88 128 PHE A CA 1
ATOM 989 C C . PHE A 1 128 ? -0.821 11.226 23.617 1.00 69.88 128 PHE A C 1
ATOM 991 O O . PHE A 1 128 ? -1.531 11.880 24.387 1.00 69.88 128 PHE A O 1
ATOM 998 N N . ASN A 1 129 ? -0.390 11.730 22.456 1.00 72.56 129 ASN A N 1
ATOM 999 C CA . ASN A 1 129 ? -0.783 13.051 21.962 1.00 72.56 129 ASN A CA 1
ATOM 1000 C C . ASN A 1 129 ? -2.202 12.993 21.368 1.00 72.56 129 ASN A C 1
ATOM 1002 O O . ASN A 1 129 ? -2.380 12.891 20.154 1.00 72.56 129 ASN A O 1
ATOM 1006 N N . THR A 1 130 ? -3.206 13.024 22.256 1.00 76.00 130 THR A N 1
ATOM 1007 C CA . THR A 1 130 ? -4.633 12.988 21.875 1.00 76.00 130 THR A CA 1
ATOM 1008 C C . THR A 1 130 ? -4.977 14.091 20.868 1.00 76.00 130 THR A C 1
ATOM 1010 O O . THR A 1 130 ? -5.562 13.749 19.844 1.00 76.00 130 THR A O 1
ATOM 1013 N N . PRO A 1 131 ? -4.575 15.365 21.079 1.00 79.31 131 PRO A N 1
ATOM 1014 C CA . PRO A 1 131 ? -4.890 16.434 20.132 1.00 79.31 131 PRO A CA 1
ATOM 1015 C C . PRO A 1 131 ? -4.336 16.196 18.726 1.00 79.31 131 PRO A C 1
ATOM 1017 O O . PRO A 1 131 ? -5.054 16.403 17.757 1.00 79.31 131 PRO A O 1
ATOM 1020 N N . TYR A 1 132 ? -3.091 15.722 18.594 1.00 80.31 132 TYR A N 1
ATOM 1021 C CA . TYR A 1 132 ? -2.506 15.448 17.277 1.00 80.31 132 TYR A CA 1
ATOM 1022 C C . TYR A 1 132 ? -3.247 14.332 16.538 1.00 80.31 132 TYR A C 1
ATOM 1024 O O . TYR A 1 132 ? -3.601 14.504 15.376 1.00 80.31 132 TYR A O 1
ATOM 1032 N N . VAL A 1 133 ? -3.492 13.199 17.209 1.00 82.00 133 VAL A N 1
ATOM 1033 C CA . VAL A 1 133 ? -4.173 12.048 16.596 1.00 82.00 133 VAL A CA 1
ATOM 1034 C C . VAL A 1 133 ? -5.602 12.417 16.212 1.00 82.00 133 VAL A C 1
ATOM 1036 O O . VAL A 1 133 ? -6.012 12.138 15.093 1.00 82.00 133 VAL A O 1
ATOM 1039 N N . GLN A 1 134 ? -6.331 13.095 17.099 1.00 83.25 134 GLN A N 1
ATOM 1040 C CA . GLN A 1 134 ? -7.689 13.539 16.808 1.00 83.25 134 GLN A CA 1
ATOM 1041 C C . GLN A 1 134 ? -7.720 14.526 15.643 1.00 83.25 134 GLN A C 1
ATOM 1043 O O . GLN A 1 134 ? -8.514 14.341 14.736 1.00 83.25 134 GLN A O 1
ATOM 1048 N N . ASN A 1 135 ? -6.823 15.516 15.621 1.00 84.31 135 ASN A N 1
ATOM 1049 C CA . ASN A 1 135 ? -6.754 16.488 14.531 1.00 84.31 135 ASN A CA 1
ATOM 1050 C C . ASN A 1 135 ? -6.405 15.827 13.189 1.00 84.31 135 ASN A C 1
ATOM 1052 O O . ASN A 1 135 ? -7.011 16.144 12.174 1.00 84.31 135 ASN A O 1
ATOM 1056 N N . PHE A 1 136 ? -5.459 14.880 13.176 1.00 85.31 136 PHE A N 1
ATOM 1057 C CA . PHE A 1 136 ? -5.153 14.095 11.978 1.00 85.31 136 PHE A CA 1
ATOM 1058 C C . PHE A 1 136 ? -6.390 13.330 11.492 1.00 85.31 136 PHE A C 1
ATOM 1060 O O . PHE A 1 136 ? -6.759 13.436 10.329 1.00 85.31 136 PHE A O 1
ATOM 1067 N N . LEU A 1 137 ? -7.056 12.594 12.384 1.00 85.19 137 LEU A N 1
ATOM 1068 C CA . LEU A 1 137 ? -8.219 11.786 12.026 1.00 85.19 137 LEU A CA 1
ATOM 1069 C C . LEU A 1 137 ? -9.416 12.650 11.603 1.00 85.19 137 LEU A C 1
ATOM 1071 O O . LEU A 1 137 ? -10.083 12.292 10.640 1.00 85.19 137 LEU A O 1
ATOM 1075 N N . SER A 1 138 ? -9.672 13.789 12.252 1.00 85.75 138 SER A N 1
ATOM 1076 C CA . SER A 1 138 ? -10.736 14.715 11.842 1.00 85.75 138 SER A CA 1
ATOM 1077 C C . SER A 1 138 ? -10.429 15.309 10.469 1.00 85.75 138 SER A C 1
ATOM 1079 O O . SER A 1 138 ? -11.288 15.263 9.596 1.00 85.75 138 SER A O 1
ATOM 1081 N N . ASN A 1 139 ? -9.186 15.728 10.205 1.00 81.94 139 ASN A N 1
ATOM 1082 C CA . ASN A 1 139 ? -8.786 16.187 8.871 1.00 81.94 139 ASN A CA 1
ATOM 1083 C C . ASN A 1 139 ? -8.924 15.099 7.798 1.00 81.94 139 ASN A C 1
ATOM 1085 O O . ASN A 1 139 ? -9.228 15.423 6.660 1.00 81.94 139 ASN A O 1
ATOM 1089 N N . MET A 1 140 ? -8.707 13.822 8.119 1.00 82.19 140 MET A N 1
ATOM 1090 C CA . MET A 1 140 ? -8.836 12.754 7.120 1.00 82.19 140 MET A CA 1
ATOM 1091 C C . MET A 1 140 ? -10.282 12.280 6.928 1.00 82.19 140 MET A C 1
ATOM 1093 O O . MET A 1 140 ? -10.673 11.983 5.801 1.00 82.19 140 MET A O 1
ATOM 1097 N N . PHE A 1 141 ? -11.082 12.213 7.997 1.00 78.88 141 PHE A N 1
ATOM 1098 C CA . PHE A 1 141 ? -12.361 11.489 7.997 1.00 78.88 141 PHE A CA 1
ATOM 1099 C C . PHE A 1 141 ? -13.608 12.345 8.284 1.00 78.88 141 PHE A C 1
ATOM 1101 O O . PHE A 1 141 ? -14.706 11.900 7.954 1.00 78.88 141 PHE A O 1
ATOM 1108 N N . GLU A 1 142 ? -13.479 13.536 8.879 1.00 72.25 142 GLU A N 1
ATOM 1109 C CA . GLU A 1 142 ? -14.619 14.391 9.272 1.00 72.25 142 GLU A CA 1
ATOM 1110 C C . GLU A 1 142 ? -14.657 15.724 8.511 1.00 72.25 142 GLU A C 1
ATOM 1112 O O . GLU A 1 142 ? -15.661 16.032 7.875 1.00 72.25 142 GLU A O 1
ATOM 1117 N N . ASP A 1 143 ? -13.556 16.477 8.537 1.00 59.16 143 ASP A N 1
ATOM 1118 C CA . ASP A 1 143 ? -13.453 17.849 8.023 1.00 59.16 143 ASP A CA 1
ATOM 1119 C C . ASP A 1 143 ? -12.667 17.954 6.696 1.00 59.16 143 ASP A C 1
ATOM 1121 O O . ASP A 1 143 ? -12.639 19.019 6.079 1.00 59.16 143 ASP A O 1
ATOM 1125 N N . GLY A 1 144 ? -12.027 16.869 6.234 1.00 58.00 144 GLY A N 1
ATOM 1126 C CA . GLY A 1 144 ? -11.359 16.804 4.922 1.00 58.00 144 GLY A CA 1
ATOM 1127 C C . GLY A 1 144 ? -12.127 16.000 3.878 1.00 58.00 144 GLY A C 1
ATOM 1128 O O . GLY A 1 144 ? -13.316 16.229 3.674 1.00 58.00 144 GLY A O 1
ATOM 1129 N N . PHE A 1 145 ? -11.450 15.082 3.174 1.00 52.19 145 PHE A N 1
ATOM 1130 C CA . PHE A 1 145 ? -11.966 14.283 2.045 1.00 52.19 145 PHE A CA 1
ATOM 1131 C C . PHE A 1 145 ? -13.086 13.283 2.426 1.00 52.19 145 PHE A C 1
ATOM 1133 O O . PHE A 1 145 ? -13.105 12.156 1.933 1.00 52.19 145 PHE A O 1
ATOM 1140 N N . GLY A 1 146 ? -14.064 13.677 3.252 1.00 49.41 146 GLY A N 1
ATOM 1141 C CA . GLY A 1 146 ? -15.207 12.907 3.770 1.00 49.41 146 GLY A CA 1
ATOM 1142 C C . GLY A 1 146 ? -16.165 12.298 2.728 1.00 49.41 146 GLY A C 1
ATOM 1143 O O . GLY A 1 146 ? -17.275 11.888 3.067 1.00 49.41 146 GLY A O 1
ATOM 1144 N N . LYS A 1 147 ? -15.737 12.202 1.465 1.00 64.31 147 LYS A N 1
ATOM 1145 C CA . LYS A 1 147 ? -16.319 11.406 0.377 1.00 64.31 147 LYS A CA 1
ATOM 1146 C C . LYS A 1 147 ? -15.493 10.156 0.041 1.00 64.31 147 LYS A C 1
ATOM 1148 O O . LYS A 1 147 ? -15.645 9.614 -1.048 1.00 64.31 147 LYS A O 1
ATOM 1153 N N . GLY A 1 148 ? -14.592 9.724 0.921 1.00 80.75 148 GLY A N 1
ATOM 1154 C CA . GLY A 1 148 ? -13.937 8.428 0.767 1.00 80.75 148 GLY A CA 1
ATOM 1155 C C . GLY A 1 148 ? -14.958 7.291 0.676 1.00 80.75 148 GLY A C 1
ATOM 1156 O O . GLY A 1 148 ? -16.052 7.372 1.243 1.00 80.75 148 GLY A O 1
ATOM 1157 N N . ASN A 1 149 ? -14.577 6.228 -0.020 1.00 90.81 149 ASN A N 1
ATOM 1158 C CA . ASN A 1 149 ? -15.385 5.025 -0.157 1.00 90.81 149 ASN A CA 1
ATOM 1159 C C . ASN A 1 149 ? -15.243 4.162 1.105 1.00 90.81 149 ASN A C 1
ATOM 1161 O O . ASN A 1 149 ? -14.171 4.076 1.721 1.00 90.81 149 ASN A O 1
ATOM 1165 N N . CYS A 1 150 ? -16.326 3.506 1.501 1.00 91.62 150 CYS A N 1
ATOM 1166 C CA . CYS A 1 150 ? -16.304 2.462 2.512 1.00 91.62 150 CYS A CA 1
ATOM 1167 C C . CYS A 1 150 ? -15.448 1.287 2.020 1.00 91.62 150 CYS A C 1
ATOM 1169 O O . CYS A 1 150 ? -15.287 1.067 0.820 1.00 91.62 150 CYS A O 1
ATOM 1171 N N . LEU A 1 151 ? -14.912 0.486 2.942 1.00 93.25 151 LEU A N 1
ATOM 1172 C CA . LEU A 1 151 ? -14.035 -0.637 2.582 1.00 93.25 151 LEU A CA 1
ATOM 1173 C C . LEU A 1 151 ? -14.698 -1.640 1.623 1.00 93.25 151 LEU A C 1
ATOM 1175 O O . LEU A 1 151 ? -14.027 -2.163 0.737 1.00 93.25 151 LEU A O 1
ATOM 1179 N N . TRP A 1 152 ? -16.006 -1.872 1.751 1.00 95.00 152 TRP A N 1
ATOM 1180 C CA . TRP A 1 152 ? -16.748 -2.731 0.828 1.00 95.00 152 TRP A CA 1
ATOM 1181 C C . TRP A 1 152 ? -16.841 -2.145 -0.593 1.00 95.00 152 TRP A C 1
ATOM 1183 O O . TRP A 1 152 ? -16.704 -2.900 -1.547 1.00 95.00 152 TRP A O 1
ATOM 1193 N N . GLU A 1 153 ? -16.971 -0.823 -0.750 1.00 95.88 153 GLU A N 1
ATOM 1194 C CA . GLU A 1 153 ? -16.984 -0.148 -2.061 1.00 95.88 153 GLU A CA 1
ATOM 1195 C C . GLU A 1 153 ? -15.613 -0.269 -2.743 1.00 95.88 153 GLU A C 1
ATOM 1197 O O . GLU A 1 153 ? -15.523 -0.587 -3.928 1.00 95.88 153 GLU A O 1
ATOM 1202 N N . HIS A 1 154 ? -14.526 -0.103 -1.976 1.00 96.50 154 HIS A N 1
ATOM 1203 C CA . HIS A 1 154 ? -13.165 -0.362 -2.466 1.00 96.50 154 HIS A CA 1
ATOM 1204 C C . HIS A 1 154 ? -12.989 -1.818 -2.905 1.00 96.50 154 HIS A C 1
ATOM 1206 O O . HIS A 1 154 ? -12.402 -2.088 -3.951 1.00 96.50 154 HIS A O 1
ATOM 1212 N N . ARG A 1 155 ? -13.511 -2.764 -2.118 1.00 97.44 155 ARG A N 1
ATOM 1213 C CA . ARG A 1 155 ? -13.454 -4.192 -2.440 1.00 97.44 155 ARG A CA 1
ATOM 1214 C C . ARG A 1 155 ? -14.194 -4.497 -3.740 1.00 97.44 155 ARG A C 1
ATOM 1216 O O . ARG A 1 155 ? -13.645 -5.199 -4.584 1.00 97.44 155 ARG A O 1
ATOM 1223 N N . GLU A 1 156 ? -15.412 -3.989 -3.906 1.00 97.75 156 GLU A N 1
ATOM 1224 C CA . GLU A 1 156 ? -16.197 -4.184 -5.129 1.00 97.75 156 GLU A CA 1
ATOM 1225 C C . GLU A 1 156 ? -15.490 -3.602 -6.354 1.00 97.75 156 GLU A C 1
ATOM 1227 O O . GLU A 1 156 ? -15.392 -4.280 -7.377 1.00 97.75 156 GLU A O 1
ATOM 1232 N N . ALA A 1 157 ? -14.921 -2.399 -6.234 1.00 97.06 157 ALA A N 1
ATOM 1233 C CA . ALA A 1 157 ? -14.164 -1.774 -7.312 1.00 97.06 157 ALA A CA 1
ATOM 1234 C C . ALA A 1 157 ? -12.938 -2.610 -7.722 1.00 97.06 157 ALA A C 1
ATOM 1236 O O . ALA A 1 157 ? -12.736 -2.868 -8.907 1.00 97.06 157 ALA A O 1
ATOM 1237 N N . LEU A 1 158 ? -12.144 -3.088 -6.757 1.00 97.00 158 LEU A N 1
ATOM 1238 C CA . LEU A 1 158 ? -10.967 -3.919 -7.037 1.00 97.00 158 LEU A CA 1
ATOM 1239 C C . LEU A 1 158 ? -11.344 -5.263 -7.677 1.00 97.00 158 LEU A C 1
ATOM 1241 O O . LEU A 1 158 ? -10.706 -5.679 -8.644 1.00 97.00 158 LEU A O 1
ATOM 1245 N N . LEU A 1 159 ? -12.402 -5.917 -7.186 1.00 96.75 159 LEU A N 1
ATOM 1246 C CA . LEU A 1 159 ? -12.920 -7.154 -7.779 1.00 96.75 159 LEU A CA 1
ATOM 1247 C C . LEU A 1 159 ? -13.408 -6.925 -9.215 1.00 96.75 159 LEU A C 1
ATOM 1249 O O . LEU A 1 159 ? -13.124 -7.735 -10.095 1.00 96.75 159 LEU A O 1
ATOM 1253 N N . HIS A 1 160 ? -14.101 -5.812 -9.472 1.00 96.81 160 HIS A N 1
ATOM 1254 C CA . HIS A 1 160 ? -14.570 -5.451 -10.810 1.00 96.81 160 HIS A CA 1
ATOM 1255 C C . HIS A 1 160 ? -13.413 -5.194 -11.786 1.00 96.81 160 HIS A C 1
ATOM 1257 O O . HIS A 1 160 ? -13.501 -5.551 -12.959 1.00 96.81 160 HIS A O 1
ATOM 1263 N N . LEU A 1 161 ? -12.306 -4.634 -11.294 1.00 95.44 161 LEU A N 1
ATOM 1264 C CA . LEU A 1 161 ? -11.074 -4.452 -12.064 1.00 95.44 161 LEU A CA 1
ATOM 1265 C C . LEU A 1 161 ? -10.267 -5.753 -12.242 1.00 95.44 161 LEU A C 1
ATOM 1267 O O . LEU A 1 161 ? -9.260 -5.751 -12.950 1.00 95.44 161 LEU A O 1
ATOM 1271 N N . GLY A 1 162 ? -10.706 -6.860 -11.636 1.00 95.00 162 GLY A N 1
ATOM 1272 C CA . GLY A 1 162 ? -10.126 -8.190 -11.810 1.00 95.00 162 GLY A CA 1
ATOM 1273 C C . GLY A 1 162 ? -9.070 -8.586 -10.778 1.00 95.00 162 GLY A C 1
ATOM 1274 O O . GLY A 1 162 ? -8.358 -9.559 -11.013 1.00 95.00 162 GLY A O 1
ATOM 1275 N N . PHE A 1 163 ? -8.944 -7.868 -9.657 1.00 96.31 163 PHE A N 1
ATOM 1276 C CA . PHE A 1 163 ? -8.042 -8.263 -8.572 1.00 96.31 163 PHE A CA 1
ATOM 1277 C C . PHE A 1 163 ? -8.613 -9.439 -7.769 1.00 96.31 163 PHE A C 1
ATOM 1279 O O . PHE A 1 163 ? -9.717 -9.353 -7.231 1.00 96.31 163 PHE A O 1
ATOM 1286 N N . GLY A 1 164 ? -7.838 -10.514 -7.625 1.00 94.94 164 GLY A N 1
ATOM 1287 C CA . GLY A 1 164 ? -8.175 -11.684 -6.813 1.00 94.94 164 GLY A CA 1
ATOM 1288 C C . GLY A 1 164 ? -7.126 -11.968 -5.738 1.00 94.94 164 GLY A C 1
ATOM 1289 O O . GLY A 1 164 ? -6.105 -12.582 -6.031 1.00 94.94 164 GLY A O 1
ATOM 1290 N N . GLU A 1 165 ? -7.396 -11.592 -4.479 1.00 92.69 165 GLU A N 1
ATOM 1291 C CA . GLU A 1 165 ? -6.421 -11.644 -3.367 1.00 92.69 165 GLU A CA 1
ATOM 1292 C C . GLU A 1 165 ? -5.696 -12.995 -3.223 1.00 92.69 165 GLU A C 1
ATOM 1294 O O . GLU A 1 165 ? -4.498 -13.011 -2.965 1.00 92.69 165 GLU A O 1
ATOM 1299 N N . GLU A 1 166 ? -6.383 -14.129 -3.377 1.00 88.44 166 GLU A N 1
ATOM 1300 C CA . GLU A 1 166 ? -5.774 -15.452 -3.153 1.00 88.44 166 GLU A CA 1
ATOM 1301 C C . GLU A 1 166 ? -4.911 -15.946 -4.326 1.00 88.44 166 GLU A C 1
ATOM 1303 O O . GLU A 1 166 ? -4.005 -16.759 -4.136 1.00 88.44 166 GLU A O 1
ATOM 1308 N N . GLU A 1 167 ? -5.168 -15.456 -5.537 1.00 85.75 167 GLU A N 1
ATOM 1309 C CA . GLU A 1 167 ? -4.516 -15.937 -6.761 1.00 85.75 167 GLU A CA 1
ATOM 1310 C C . GLU A 1 167 ? -3.398 -14.992 -7.220 1.00 85.75 167 GLU A C 1
ATOM 1312 O O . GLU A 1 167 ? -2.343 -15.429 -7.712 1.00 85.75 167 GLU A O 1
ATOM 1317 N N . ASP A 1 168 ? -3.626 -13.698 -7.018 1.00 88.31 168 ASP A N 1
ATOM 1318 C CA . ASP A 1 168 ? -2.792 -12.627 -7.524 1.00 88.31 168 ASP A CA 1
ATOM 1319 C C . ASP A 1 168 ? -1.565 -12.375 -6.639 1.00 88.31 168 ASP A C 1
ATOM 1321 O O . ASP A 1 168 ? -1.436 -12.808 -5.486 1.00 88.31 168 ASP A O 1
ATOM 1325 N N . VAL A 1 169 ? -0.609 -11.669 -7.229 1.00 85.94 169 VAL A N 1
ATOM 1326 C CA . VAL A 1 169 ? 0.630 -11.243 -6.593 1.00 85.94 169 VAL A CA 1
ATOM 1327 C C . VAL A 1 169 ? 0.563 -9.742 -6.347 1.00 85.94 169 VAL A C 1
ATOM 1329 O O . VAL A 1 169 ? 0.293 -8.974 -7.266 1.00 85.94 169 VAL A O 1
ATOM 1332 N N . VAL A 1 170 ? 0.860 -9.326 -5.118 1.00 88.75 170 VAL A N 1
ATOM 1333 C CA . VAL A 1 170 ? 0.883 -7.921 -4.702 1.00 88.75 170 VAL A CA 1
ATOM 1334 C C . VAL A 1 170 ? 2.320 -7.418 -4.614 1.00 88.75 170 VAL A C 1
ATOM 1336 O O . VAL A 1 170 ? 3.118 -7.889 -3.807 1.00 88.75 170 VAL A O 1
ATOM 1339 N N . ILE A 1 171 ? 2.654 -6.425 -5.421 1.00 88.19 171 ILE A N 1
ATOM 1340 C CA . ILE A 1 171 ? 3.864 -5.620 -5.289 1.00 88.19 171 ILE A CA 1
ATOM 1341 C C . ILE A 1 171 ? 3.552 -4.454 -4.360 1.00 88.19 171 ILE A C 1
ATOM 1343 O O . ILE A 1 171 ? 2.533 -3.793 -4.528 1.00 88.19 171 ILE A O 1
ATOM 1347 N N . HIS A 1 172 ? 4.441 -4.173 -3.418 1.00 87.94 172 HIS A N 1
ATOM 1348 C CA . HIS A 1 172 ? 4.305 -3.027 -2.525 1.00 87.94 172 HIS A CA 1
ATOM 1349 C C . HIS A 1 172 ? 5.673 -2.462 -2.142 1.00 87.94 172 HIS A C 1
ATOM 1351 O O . HIS A 1 172 ? 6.678 -3.177 -2.198 1.00 87.94 172 HIS A O 1
ATOM 1357 N N . TRP A 1 173 ? 5.731 -1.192 -1.739 1.00 80.75 173 TRP A N 1
ATOM 1358 C CA . TRP A 1 173 ? 6.974 -0.550 -1.316 1.00 80.75 173 TRP A CA 1
ATOM 1359 C C . TRP A 1 173 ? 6.963 -0.260 0.180 1.00 80.75 173 TRP A C 1
ATOM 1361 O O . TRP A 1 173 ? 6.803 0.874 0.626 1.00 80.75 173 TRP A O 1
ATOM 1371 N N . SER A 1 174 ? 7.217 -1.276 1.006 1.00 65.88 174 SER A N 1
ATOM 1372 C CA . SER A 1 174 ? 7.299 -1.002 2.438 1.00 65.88 174 SER A CA 1
ATOM 1373 C C . SER A 1 174 ? 8.175 -1.945 3.247 1.00 65.88 174 SER A C 1
ATOM 1375 O O . SER A 1 174 ? 8.067 -3.168 3.248 1.00 65.88 174 SER A O 1
ATOM 1377 N N . ARG A 1 175 ? 9.000 -1.307 4.086 1.00 53.94 175 ARG A N 1
ATOM 1378 C CA . ARG A 1 175 ? 9.642 -1.929 5.251 1.00 53.94 175 ARG A CA 1
ATOM 1379 C C . ARG A 1 175 ? 8.616 -2.294 6.340 1.00 53.94 175 ARG A C 1
ATOM 1381 O O . ARG A 1 175 ? 8.914 -3.106 7.217 1.00 53.94 175 ARG A O 1
ATOM 1388 N N . HIS A 1 176 ? 7.442 -1.659 6.314 1.00 54.81 176 HIS A N 1
ATOM 1389 C CA . HIS A 1 176 ? 6.393 -1.726 7.330 1.00 54.81 176 HIS A CA 1
ATOM 1390 C C . HIS A 1 176 ? 5.143 -2.397 6.767 1.00 54.81 176 HIS A C 1
ATOM 1392 O O . HIS A 1 176 ? 4.845 -2.260 5.600 1.00 54.81 176 HIS A O 1
ATOM 1398 N N . ARG A 1 177 ? 4.380 -3.112 7.593 1.00 64.38 177 ARG A N 1
ATOM 1399 C CA . ARG A 1 177 ? 3.257 -3.967 7.160 1.00 64.38 177 ARG A CA 1
ATOM 1400 C C . ARG A 1 177 ? 2.024 -3.191 6.647 1.00 64.38 177 ARG A C 1
ATOM 1402 O O . ARG A 1 177 ? 0.933 -3.749 6.660 1.00 64.38 177 ARG A O 1
ATOM 1409 N N . VAL A 1 178 ? 2.176 -1.920 6.271 1.00 70.31 178 VAL A N 1
ATOM 1410 C CA . VAL A 1 178 ? 1.084 -1.000 5.928 1.00 70.31 178 VAL A CA 1
ATOM 1411 C C . VAL A 1 178 ? 0.356 -1.505 4.692 1.00 70.31 178 VAL A C 1
ATOM 1413 O O . VAL A 1 178 ? -0.798 -1.900 4.816 1.00 70.31 178 VAL A O 1
ATOM 1416 N N . ASP A 1 179 ? 1.046 -1.652 3.568 1.00 80.25 179 ASP A N 1
ATOM 1417 C CA . ASP A 1 179 ? 0.385 -1.985 2.301 1.00 80.25 179 ASP A CA 1
ATOM 1418 C C . ASP A 1 179 ? -0.256 -3.375 2.336 1.00 80.25 179 ASP A C 1
ATOM 1420 O O . ASP A 1 179 ? -1.423 -3.558 1.995 1.00 80.25 179 ASP A O 1
ATOM 1424 N N . CYS A 1 180 ? 0.474 -4.362 2.870 1.00 82.38 180 CYS A N 1
ATOM 1425 C CA . CYS A 1 180 ? -0.024 -5.730 3.012 1.00 82.38 180 CYS A CA 1
ATOM 1426 C C . CYS A 1 180 ? -1.269 -5.828 3.900 1.00 82.38 180 CYS A C 1
ATOM 1428 O O . CYS A 1 180 ? -2.099 -6.708 3.685 1.00 82.38 180 CYS A O 1
ATOM 1430 N N . THR A 1 181 ? -1.380 -4.983 4.930 1.00 90.25 181 THR A N 1
ATOM 1431 C CA . THR A 1 181 ? -2.567 -4.979 5.798 1.00 90.25 181 THR A CA 1
ATOM 1432 C C . THR A 1 181 ? -3.704 -4.149 5.221 1.00 90.25 181 THR A C 1
ATOM 1434 O O . THR A 1 181 ? -4.854 -4.440 5.525 1.00 90.25 181 THR A O 1
ATOM 1437 N N . GLY A 1 182 ? -3.408 -3.167 4.368 1.00 92.31 182 GLY A N 1
ATOM 1438 C CA . GLY A 1 182 ? -4.415 -2.371 3.669 1.00 92.31 182 GLY A CA 1
ATOM 1439 C C . GLY A 1 182 ? -5.229 -3.223 2.701 1.00 92.31 182 GLY A C 1
ATOM 1440 O O . GLY A 1 182 ? -6.459 -3.226 2.768 1.00 92.31 182 GLY A O 1
ATOM 1441 N N . VAL A 1 183 ? -4.546 -4.038 1.883 1.00 94.38 183 VAL A N 1
ATOM 1442 C CA . VAL A 1 183 ? -5.204 -4.985 0.966 1.00 94.38 183 VAL A CA 1
ATOM 1443 C C . VAL A 1 183 ? -6.124 -5.925 1.739 1.00 94.38 183 VAL A C 1
ATOM 1445 O O . VAL A 1 183 ? -7.324 -5.969 1.479 1.00 94.38 183 VAL A O 1
ATOM 1448 N N . GLY A 1 184 ? -5.594 -6.646 2.732 1.00 94.25 184 GLY A N 1
ATOM 1449 C CA . GLY A 1 184 ? -6.404 -7.620 3.461 1.00 94.25 184 GLY A CA 1
ATOM 1450 C C . GLY A 1 184 ? -7.543 -6.971 4.253 1.00 94.25 184 GLY A C 1
ATOM 1451 O O . GLY A 1 184 ? -8.620 -7.561 4.336 1.00 94.25 184 GLY A O 1
ATOM 1452 N N . ARG A 1 185 ? -7.361 -5.741 4.756 1.00 93.94 185 ARG A N 1
ATOM 1453 C CA . ARG A 1 185 ? -8.416 -4.959 5.416 1.00 93.94 185 ARG A CA 1
ATOM 1454 C C . ARG A 1 185 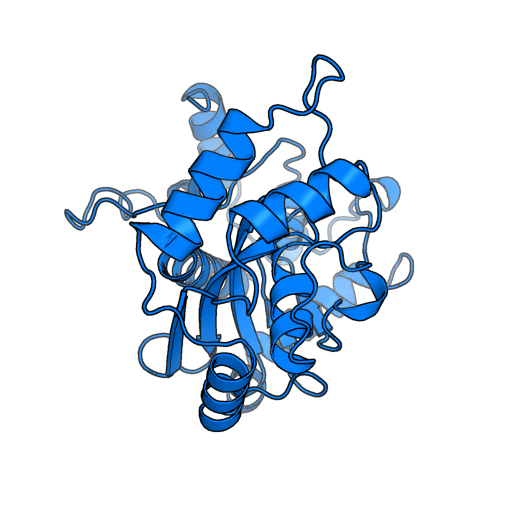? -9.572 -4.636 4.468 1.00 93.94 185 ARG A C 1
ATOM 1456 O O . ARG A 1 185 ? -10.722 -4.852 4.848 1.00 93.94 185 ARG A O 1
ATOM 1463 N N . ILE A 1 186 ? -9.284 -4.176 3.248 1.00 96.12 186 ILE A N 1
ATOM 1464 C CA . ILE A 1 186 ? -10.308 -3.947 2.216 1.00 96.12 186 ILE A CA 1
ATOM 1465 C C . ILE A 1 186 ? -11.024 -5.261 1.888 1.00 96.12 186 ILE A C 1
ATOM 1467 O O . ILE A 1 186 ? -12.250 -5.338 1.964 1.00 96.12 186 ILE A O 1
ATOM 1471 N N . MET A 1 187 ? -10.271 -6.328 1.607 1.00 96.69 187 MET A N 1
ATOM 1472 C CA . MET A 1 187 ? -10.846 -7.609 1.178 1.00 96.69 187 MET A CA 1
ATOM 1473 C C . MET A 1 187 ? -11.728 -8.268 2.248 1.00 96.69 187 MET A C 1
ATOM 1475 O O . MET A 1 187 ? -12.713 -8.931 1.917 1.00 96.69 187 MET A O 1
ATOM 1479 N N . ARG A 1 188 ? -11.428 -8.043 3.531 1.00 95.19 188 ARG A N 1
ATOM 1480 C CA . ARG A 1 188 ? -12.232 -8.513 4.672 1.00 95.19 188 ARG A CA 1
ATOM 1481 C C . ARG A 1 188 ? -13.315 -7.537 5.120 1.00 95.19 188 ARG A C 1
ATOM 1483 O O . ARG A 1 188 ? -14.102 -7.903 5.985 1.00 95.19 188 ARG A O 1
ATOM 1490 N N . ASN A 1 189 ? -13.379 -6.336 4.538 1.00 94.25 189 ASN A N 1
ATOM 1491 C CA . ASN A 1 189 ? -14.244 -5.248 5.002 1.00 94.25 189 ASN A CA 1
ATOM 1492 C C . ASN A 1 189 ? -14.063 -4.975 6.512 1.00 94.25 189 ASN A C 1
ATOM 1494 O O . ASN A 1 189 ? -15.024 -4.826 7.262 1.00 94.25 189 ASN A O 1
ATOM 1498 N N . GLU A 1 190 ? -12.812 -4.971 6.972 1.00 93.19 190 GLU A N 1
ATOM 1499 C CA . GLU A 1 190 ? -12.475 -4.882 8.393 1.00 93.19 190 GLU A CA 1
ATOM 1500 C C . GLU A 1 190 ? -12.461 -3.420 8.853 1.00 93.19 190 GLU A C 1
ATOM 1502 O O . GLU A 1 190 ? -11.517 -2.668 8.597 1.00 93.19 190 GLU A O 1
ATOM 1507 N N . THR A 1 191 ? -13.537 -3.003 9.518 1.00 87.75 191 THR A N 1
ATOM 1508 C CA . THR A 1 191 ? -13.795 -1.604 9.894 1.00 87.75 191 THR A CA 1
ATOM 1509 C C . THR A 1 191 ? -13.259 -1.206 11.272 1.00 87.75 191 THR A C 1
ATOM 1511 O O . THR A 1 191 ? -13.419 -0.051 11.664 1.00 87.75 191 THR A O 1
ATOM 1514 N N . GLY A 1 192 ? -12.663 -2.122 12.036 1.00 87.81 192 GLY A N 1
ATOM 1515 C CA . GLY A 1 192 ? -12.070 -1.832 13.341 1.00 87.81 192 GLY A CA 1
ATOM 1516 C C . GLY A 1 192 ? -10.811 -0.976 13.216 1.00 87.81 192 GLY A C 1
ATOM 1517 O O . GLY A 1 192 ? -10.025 -1.133 12.288 1.00 87.81 192 GLY A O 1
ATOM 1518 N N . VAL A 1 193 ? -10.584 -0.048 14.140 1.00 86.88 193 VAL A N 1
ATOM 1519 C CA . VAL A 1 193 ? -9.440 0.879 14.047 1.00 86.88 193 VAL A CA 1
ATOM 1520 C C . VAL A 1 193 ? -8.186 0.225 14.614 1.00 86.88 193 VAL A C 1
ATOM 1522 O O . VAL A 1 193 ? -7.093 0.374 14.067 1.00 86.88 193 VAL A O 1
ATOM 1525 N N . VAL A 1 194 ? -8.339 -0.544 15.695 1.00 88.81 194 VAL A N 1
ATOM 1526 C CA . VAL A 1 194 ? -7.258 -1.301 16.333 1.00 88.81 194 VAL A CA 1
ATOM 1527 C C . VAL A 1 194 ? -7.408 -2.785 15.997 1.00 88.81 194 VAL A C 1
ATOM 1529 O O . VAL A 1 194 ? -7.922 -3.571 16.789 1.00 88.81 194 VAL A O 1
ATOM 1532 N N . THR A 1 195 ? -6.920 -3.183 14.822 1.00 89.62 195 THR A N 1
ATOM 1533 C CA . THR A 1 195 ? -7.024 -4.571 14.340 1.00 89.62 195 THR A CA 1
ATOM 1534 C C . THR A 1 195 ? -5.674 -5.292 14.409 1.00 89.62 195 THR A C 1
ATOM 1536 O O . THR A 1 195 ? -4.660 -4.718 13.994 1.00 89.62 195 THR A O 1
ATOM 1539 N N . PRO A 1 196 ? -5.603 -6.547 14.887 1.00 90.06 196 PRO A N 1
ATOM 1540 C CA . PRO A 1 196 ? -4.398 -7.362 14.781 1.00 90.06 196 PRO A CA 1
ATOM 1541 C C . PRO A 1 196 ? -3.956 -7.560 13.327 1.00 90.06 196 PRO A C 1
ATOM 1543 O O . PRO A 1 196 ? -4.759 -7.790 12.429 1.00 90.06 196 PRO A O 1
ATOM 1546 N N . ILE A 1 197 ? -2.646 -7.528 13.088 1.00 87.25 197 ILE A N 1
ATOM 1547 C CA . ILE A 1 197 ? -2.081 -7.700 11.742 1.00 87.25 197 ILE A CA 1
ATOM 1548 C C . ILE A 1 197 ? -2.423 -9.070 11.163 1.00 87.25 197 ILE A C 1
ATOM 1550 O O . ILE A 1 197 ? -2.647 -9.162 9.964 1.00 87.25 197 ILE A O 1
ATOM 1554 N N . SER A 1 198 ? -2.466 -10.120 11.987 1.00 88.50 198 SER A N 1
ATOM 1555 C CA . SER A 1 198 ? -2.829 -11.478 11.557 1.00 88.50 198 SER A CA 1
ATOM 1556 C C . SER A 1 198 ? -4.181 -11.540 10.858 1.00 88.50 198 SER A C 1
ATOM 1558 O O . SER A 1 198 ? -4.360 -12.345 9.949 1.00 88.50 198 SER A O 1
ATOM 1560 N N . ASP A 1 199 ? -5.104 -10.671 11.255 1.00 90.44 199 ASP A N 1
ATOM 1561 C CA . ASP A 1 199 ? -6.500 -10.758 10.847 1.00 90.44 199 ASP A CA 1
ATOM 1562 C C . ASP A 1 199 ? -6.696 -10.087 9.484 1.00 90.44 199 ASP A C 1
ATOM 1564 O O . ASP A 1 199 ? -7.540 -10.504 8.692 1.00 90.44 199 ASP A O 1
ATOM 1568 N N . VAL A 1 200 ? -5.846 -9.105 9.165 1.00 92.06 200 VAL A N 1
ATOM 1569 C CA . VAL A 1 200 ? -5.919 -8.284 7.945 1.00 92.06 200 VAL A CA 1
ATOM 1570 C C . VAL A 1 200 ? -4.696 -8.389 7.045 1.00 92.06 200 VAL A C 1
ATOM 1572 O O . VAL A 1 200 ? -4.597 -7.655 6.070 1.00 92.06 200 VAL A O 1
ATOM 1575 N N . TYR A 1 201 ? -3.743 -9.273 7.331 1.00 89.12 201 TYR A N 1
ATOM 1576 C CA . TYR A 1 201 ? -2.612 -9.477 6.430 1.00 89.12 201 TYR A CA 1
ATOM 1577 C C . TYR A 1 201 ? -3.097 -10.096 5.119 1.00 89.12 201 TYR A C 1
ATOM 1579 O O . TYR A 1 201 ? -3.796 -11.113 5.157 1.00 89.12 201 TYR A O 1
ATOM 1587 N N . THR A 1 202 ? -2.733 -9.495 3.982 1.00 88.44 202 THR A N 1
ATOM 1588 C CA . THR A 1 202 ? -3.121 -9.990 2.656 1.00 88.44 202 THR A CA 1
ATOM 1589 C C . THR A 1 202 ? -2.819 -11.478 2.491 1.00 88.44 202 THR A C 1
ATOM 1591 O O . THR A 1 202 ? -1.771 -11.965 2.922 1.00 88.44 202 THR A O 1
ATOM 1594 N N . LYS A 1 203 ? -3.753 -12.205 1.876 1.00 87.31 203 LYS A N 1
ATOM 1595 C CA . LYS A 1 203 ? -3.540 -13.601 1.467 1.00 87.31 203 LYS A CA 1
ATOM 1596 C C . LYS A 1 203 ? -2.699 -13.715 0.196 1.00 87.31 203 LYS A C 1
ATOM 1598 O O . LYS A 1 203 ? -2.202 -14.801 -0.099 1.00 87.31 203 LYS A O 1
ATOM 1603 N N . SER A 1 204 ? -2.526 -12.616 -0.535 1.00 84.56 204 SER A N 1
ATOM 1604 C CA . SER A 1 204 ? -1.720 -12.587 -1.750 1.00 84.56 204 SER A CA 1
ATOM 1605 C C . SER A 1 204 ? -0.270 -12.927 -1.458 1.00 84.56 204 SER A C 1
ATOM 1607 O O . SER A 1 204 ? 0.294 -12.584 -0.415 1.00 84.56 204 SER A O 1
ATOM 1609 N N . ARG A 1 205 ? 0.385 -13.524 -2.451 1.00 81.19 205 ARG A N 1
ATOM 1610 C CA . ARG A 1 205 ? 1.849 -13.560 -2.478 1.00 81.19 205 ARG A CA 1
ATOM 1611 C C . ARG A 1 205 ? 2.353 -12.134 -2.658 1.00 81.19 205 ARG A C 1
ATOM 1613 O O . ARG A 1 205 ? 1.788 -11.396 -3.459 1.00 81.19 205 ARG A O 1
ATOM 1620 N N . THR A 1 206 ? 3.411 -11.748 -1.951 1.00 82.00 206 THR A N 1
ATOM 1621 C CA . THR A 1 206 ? 3.909 -10.369 -1.990 1.00 82.00 206 THR A CA 1
ATOM 1622 C C . THR A 1 206 ? 5.318 -10.251 -2.562 1.00 82.00 206 THR A C 1
ATOM 1624 O O . THR A 1 206 ? 6.153 -11.146 -2.412 1.00 82.00 206 THR A O 1
ATOM 1627 N N . ILE A 1 207 ? 5.585 -9.120 -3.216 1.00 78.50 207 ILE A N 1
ATOM 1628 C CA . ILE A 1 207 ? 6.901 -8.708 -3.703 1.00 78.50 207 ILE A CA 1
ATOM 1629 C C . ILE A 1 207 ? 7.213 -7.328 -3.134 1.00 78.50 207 ILE A C 1
ATOM 1631 O O . ILE A 1 207 ? 6.426 -6.398 -3.282 1.00 78.50 207 ILE A O 1
ATOM 1635 N N . ASP A 1 208 ? 8.403 -7.188 -2.558 1.00 81.06 208 ASP A N 1
ATOM 1636 C CA . ASP A 1 208 ? 8.942 -5.908 -2.105 1.00 81.06 208 ASP A CA 1
ATOM 1637 C C . ASP A 1 208 ? 10.139 -5.514 -2.997 1.00 81.06 208 ASP A C 1
ATOM 1639 O O . ASP A 1 208 ? 11.244 -6.057 -2.824 1.00 81.06 208 ASP A O 1
ATOM 1643 N N . PRO A 1 209 ? 9.958 -4.595 -3.968 1.00 78.69 209 PRO A N 1
ATOM 1644 C CA . PRO A 1 209 ? 11.019 -4.173 -4.875 1.00 78.69 209 PRO A CA 1
ATOM 1645 C C . PRO A 1 209 ? 12.207 -3.523 -4.162 1.00 78.69 209 PRO A C 1
ATOM 1647 O O . PRO A 1 209 ? 13.329 -3.614 -4.664 1.00 78.69 209 PRO A O 1
ATOM 1650 N N . LEU A 1 210 ? 12.012 -2.926 -2.978 1.00 78.12 210 LEU A N 1
ATOM 1651 C CA . LEU A 1 210 ? 13.112 -2.350 -2.205 1.00 78.12 210 LEU A CA 1
ATOM 1652 C C . LEU A 1 210 ? 14.105 -3.438 -1.788 1.00 78.12 210 LEU A C 1
ATOM 1654 O O . LEU A 1 210 ? 15.315 -3.211 -1.822 1.00 78.12 210 LEU A O 1
ATOM 1658 N N . LYS A 1 211 ? 13.626 -4.635 -1.433 1.00 74.19 211 LYS A N 1
ATOM 1659 C CA . LYS A 1 211 ? 14.508 -5.763 -1.092 1.00 74.19 211 LYS A CA 1
ATOM 1660 C C . LYS A 1 211 ? 15.302 -6.246 -2.294 1.00 74.19 211 LYS A C 1
ATOM 1662 O O . LYS A 1 211 ? 16.493 -6.503 -2.148 1.00 74.19 211 LYS A O 1
ATOM 1667 N N . ILE A 1 212 ? 14.672 -6.332 -3.466 1.00 73.38 212 ILE A N 1
ATOM 1668 C CA . ILE A 1 212 ? 15.356 -6.703 -4.714 1.00 73.38 212 ILE A CA 1
ATOM 1669 C C . ILE A 1 212 ? 16.440 -5.671 -5.026 1.00 73.38 212 ILE A C 1
ATOM 1671 O O . ILE A 1 212 ? 17.595 -6.026 -5.258 1.00 73.38 212 ILE A O 1
ATOM 1675 N N . TRP A 1 213 ? 16.090 -4.387 -4.959 1.00 73.25 213 TRP A N 1
ATOM 1676 C CA . TRP A 1 213 ? 17.020 -3.296 -5.213 1.00 73.25 213 TRP A CA 1
ATOM 1677 C C . TRP A 1 213 ? 18.199 -3.295 -4.227 1.00 73.25 213 TRP A C 1
ATOM 1679 O O . TRP A 1 213 ? 19.347 -3.168 -4.652 1.00 73.25 213 TRP A O 1
ATOM 1689 N N . LYS A 1 214 ? 17.954 -3.507 -2.927 1.00 72.75 214 LYS A N 1
ATOM 1690 C CA . LYS A 1 214 ? 19.018 -3.617 -1.914 1.00 72.75 214 LYS A CA 1
ATOM 1691 C C . LYS A 1 214 ? 19.908 -4.834 -2.129 1.00 72.75 214 LYS A C 1
ATOM 1693 O O . LYS A 1 214 ? 21.121 -4.714 -2.008 1.00 72.75 214 LYS A O 1
ATOM 1698 N N . ALA A 1 215 ? 19.317 -5.982 -2.461 1.00 69.50 215 ALA A N 1
ATOM 1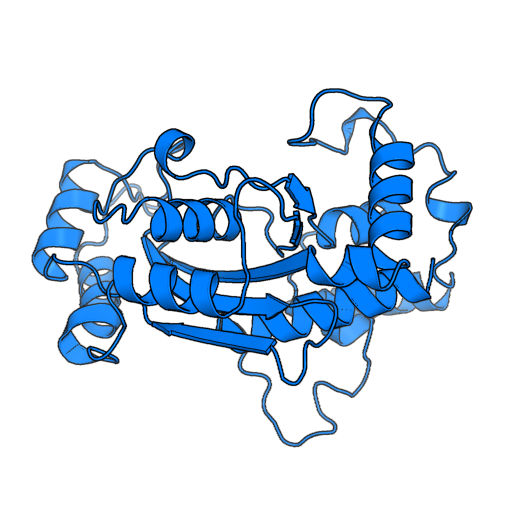699 C CA . ALA A 1 215 ? 20.063 -7.206 -2.733 1.00 69.50 215 ALA A CA 1
ATOM 1700 C C . ALA A 1 215 ? 20.995 -7.040 -3.936 1.00 69.50 215 ALA A C 1
ATOM 1702 O O . ALA A 1 215 ? 22.110 -7.547 -3.922 1.00 69.50 215 ALA A O 1
ATOM 1703 N N . CYS A 1 216 ? 20.559 -6.291 -4.947 1.00 64.12 216 CYS A N 1
ATOM 1704 C CA . CYS A 1 216 ? 21.400 -5.990 -6.092 1.00 64.12 216 CYS A CA 1
ATOM 1705 C C . CYS A 1 216 ? 22.478 -4.960 -5.719 1.00 64.12 216 CYS A C 1
ATOM 1707 O O . CYS A 1 216 ? 23.654 -5.201 -5.933 1.00 64.12 216 CYS A O 1
ATOM 1709 N N . THR A 1 217 ? 22.121 -3.829 -5.113 1.00 63.41 217 THR A N 1
ATOM 1710 C CA . THR A 1 217 ? 23.074 -2.728 -4.866 1.00 63.41 217 THR A CA 1
ATOM 1711 C C . THR A 1 217 ? 24.008 -2.923 -3.674 1.00 63.41 217 THR A C 1
ATOM 1713 O O . THR A 1 217 ? 24.921 -2.119 -3.486 1.00 63.41 217 THR A O 1
ATOM 1716 N N . SER A 1 218 ? 23.771 -3.939 -2.842 1.00 65.06 218 SER A N 1
ATOM 1717 C CA . SER A 1 218 ? 24.402 -4.096 -1.525 1.00 65.06 218 SER A CA 1
ATOM 1718 C C . SER A 1 218 ? 24.242 -2.858 -0.625 1.00 65.06 218 SER A C 1
ATOM 1720 O O . SER A 1 218 ? 25.057 -2.620 0.265 1.00 65.06 218 SER A O 1
ATOM 1722 N N . TYR A 1 219 ? 23.213 -2.030 -0.854 1.00 64.06 219 TYR A N 1
ATOM 1723 C CA . TYR A 1 219 ? 22.982 -0.820 -0.068 1.00 64.06 219 TYR A CA 1
ATOM 1724 C C . TYR A 1 219 ? 22.211 -1.124 1.222 1.00 64.06 219 TYR A C 1
ATOM 1726 O O . TYR A 1 219 ? 21.036 -1.505 1.211 1.00 64.06 219 TYR A O 1
ATOM 1734 N N . GLU A 1 220 ? 22.853 -0.881 2.362 1.00 64.62 220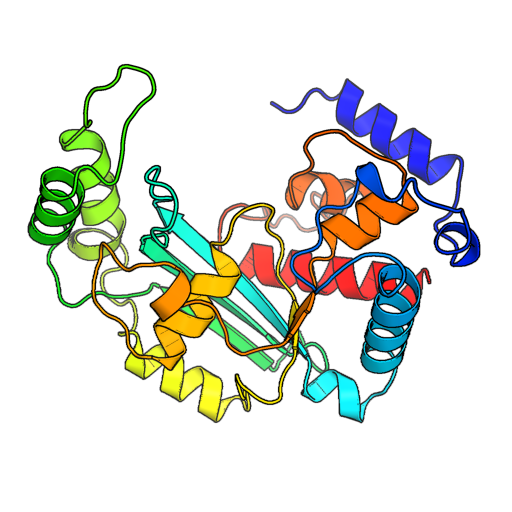 GLU A N 1
ATOM 1735 C CA . GLU A 1 220 ? 22.288 -1.196 3.680 1.00 64.62 220 GLU A CA 1
ATOM 1736 C C . GLU A 1 220 ? 21.529 -0.029 4.330 1.00 64.62 220 GLU A C 1
ATOM 1738 O O . GLU A 1 220 ? 20.732 -0.231 5.251 1.00 64.62 220 GLU A O 1
ATOM 1743 N N . GLY A 1 221 ? 21.701 1.197 3.828 1.00 61.16 221 GLY A N 1
ATOM 1744 C CA . GLY A 1 221 ? 21.091 2.387 4.416 1.00 61.16 221 GLY A CA 1
ATOM 1745 C C . GLY A 1 221 ? 19.556 2.448 4.295 1.00 61.16 221 GLY A C 1
ATOM 1746 O O . GLY A 1 221 ? 18.917 1.649 3.593 1.00 61.16 221 GLY A O 1
ATOM 1747 N N . PRO A 1 222 ? 18.907 3.399 4.988 1.00 62.72 222 PRO A N 1
ATOM 1748 C CA . PRO A 1 222 ? 17.492 3.694 4.784 1.00 62.72 222 PRO A CA 1
ATOM 1749 C C . PRO A 1 222 ? 17.245 4.241 3.370 1.00 62.72 222 PRO A C 1
ATOM 1751 O O . PRO A 1 222 ? 17.880 5.211 2.967 1.00 62.72 222 PRO A O 1
ATOM 1754 N N . CYS A 1 223 ? 16.281 3.662 2.654 1.00 72.00 223 CYS A N 1
ATOM 1755 C CA . CYS A 1 223 ? 15.850 4.120 1.332 1.00 72.00 223 CYS A CA 1
ATOM 1756 C C . CYS A 1 223 ? 14.334 4.289 1.319 1.00 72.00 223 CYS A C 1
ATOM 1758 O O . CYS A 1 223 ? 13.609 3.328 1.574 1.00 72.00 223 CYS A O 1
ATOM 1760 N N . SER A 1 224 ? 13.868 5.500 1.017 1.00 76.19 224 SER A N 1
ATOM 1761 C CA . SER A 1 224 ? 12.474 5.749 0.646 1.00 76.19 224 SER A CA 1
ATOM 1762 C C . SER A 1 224 ? 12.273 5.500 -0.848 1.00 76.19 224 SER A C 1
ATOM 1764 O O . SER A 1 224 ? 13.239 5.546 -1.618 1.00 76.19 224 SER A O 1
ATOM 1766 N N . LEU A 1 225 ? 11.018 5.292 -1.258 1.00 81.44 225 LEU A N 1
ATOM 1767 C CA . LEU A 1 225 ? 10.644 5.169 -2.670 1.00 81.44 225 LEU A CA 1
ATOM 1768 C C . LEU A 1 225 ? 11.135 6.374 -3.466 1.00 81.44 225 LEU A C 1
ATOM 1770 O O . LEU A 1 225 ? 11.845 6.218 -4.453 1.00 81.44 225 LEU A O 1
ATOM 1774 N N . SER A 1 226 ? 10.859 7.573 -2.953 1.00 77.38 226 SER A N 1
ATOM 1775 C CA . SER A 1 226 ? 11.264 8.841 -3.557 1.00 77.38 226 SER A CA 1
ATOM 1776 C C . SER A 1 226 ? 12.760 8.957 -3.830 1.00 77.38 226 SER A C 1
ATOM 1778 O O . SER A 1 226 ? 13.159 9.482 -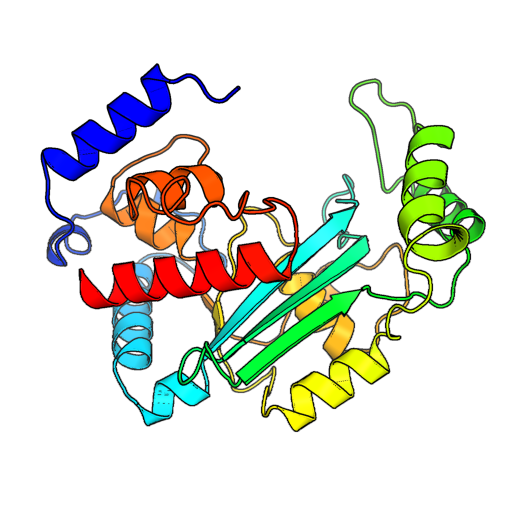4.868 1.00 77.38 226 SER A O 1
ATOM 1780 N N . VAL A 1 227 ? 13.610 8.447 -2.935 1.00 76.00 227 VAL A N 1
ATOM 1781 C CA . VAL A 1 227 ? 15.062 8.460 -3.138 1.00 76.00 227 VAL A CA 1
ATOM 1782 C C . VAL A 1 227 ? 15.442 7.510 -4.266 1.00 76.00 227 VAL A C 1
ATOM 1784 O O . VAL A 1 227 ? 16.115 7.934 -5.202 1.00 76.00 227 VAL A O 1
ATOM 1787 N N . VAL A 1 228 ? 14.991 6.252 -4.210 1.00 77.19 228 VAL A N 1
ATOM 1788 C CA . VAL A 1 228 ? 15.349 5.251 -5.229 1.00 77.19 228 VAL A CA 1
ATOM 1789 C C . VAL A 1 228 ? 14.792 5.637 -6.599 1.00 77.19 228 VAL A C 1
ATOM 1791 O O . VAL A 1 228 ? 15.502 5.523 -7.595 1.00 77.19 228 VAL A O 1
ATOM 1794 N N . TYR A 1 229 ? 13.572 6.172 -6.656 1.00 79.75 229 TYR A N 1
ATOM 1795 C CA . TYR A 1 229 ? 12.949 6.630 -7.894 1.00 79.75 229 TYR A CA 1
ATOM 1796 C C . TYR A 1 229 ? 13.789 7.713 -8.580 1.00 79.75 229 TYR A C 1
ATOM 1798 O O . TYR A 1 229 ? 14.178 7.547 -9.731 1.00 79.75 229 TYR A O 1
ATOM 1806 N N . ARG A 1 230 ? 14.172 8.779 -7.863 1.00 75.19 230 ARG A N 1
ATOM 1807 C CA . ARG A 1 230 ? 15.002 9.869 -8.422 1.00 75.19 230 ARG A CA 1
ATOM 1808 C C . ARG A 1 230 ? 16.365 9.406 -8.918 1.00 75.19 230 ARG A C 1
ATOM 1810 O O . ARG A 1 230 ? 16.963 10.030 -9.789 1.00 75.19 230 ARG A O 1
ATOM 1817 N N . ILE A 1 231 ? 16.884 8.341 -8.320 1.00 73.06 231 ILE A N 1
ATOM 1818 C CA . ILE A 1 231 ? 18.150 7.747 -8.724 1.00 73.06 231 ILE A CA 1
ATOM 1819 C C . ILE A 1 231 ? 17.980 6.942 -10.022 1.00 73.06 231 ILE A C 1
ATOM 1821 O O . ILE A 1 231 ? 18.812 7.056 -10.919 1.00 73.06 231 ILE A O 1
ATOM 1825 N N . MET A 1 232 ? 16.917 6.140 -10.124 1.00 75.12 232 MET A N 1
ATOM 1826 C CA . MET A 1 232 ? 16.645 5.275 -11.281 1.00 75.12 232 MET A CA 1
ATOM 1827 C C . MET A 1 232 ? 16.097 6.046 -12.494 1.00 75.12 232 MET A C 1
ATOM 1829 O O . MET A 1 232 ? 16.258 5.591 -13.626 1.00 75.12 232 MET A O 1
ATOM 1833 N N . PHE A 1 233 ? 15.477 7.203 -12.252 1.00 77.50 233 PHE A N 1
ATOM 1834 C CA . PHE A 1 233 ? 14.841 8.071 -13.244 1.00 77.50 233 PHE A CA 1
ATOM 1835 C C . PHE A 1 233 ? 15.343 9.522 -13.092 1.00 77.50 233 PHE A C 1
ATOM 1837 O O . PHE A 1 233 ? 14.585 10.411 -12.691 1.00 77.50 233 PHE A O 1
ATOM 1844 N N . PRO A 1 234 ? 16.643 9.784 -13.336 1.00 72.38 234 PRO A N 1
ATOM 1845 C CA . PRO A 1 234 ? 17.225 11.101 -13.108 1.00 72.38 234 PRO A CA 1
ATOM 1846 C C . PRO A 1 234 ? 16.570 12.154 -14.008 1.00 72.38 234 PRO A C 1
ATOM 1848 O O . PRO A 1 234 ? 16.519 11.999 -15.224 1.00 72.38 234 PRO A O 1
ATOM 1851 N N . GLY A 1 235 ? 16.094 13.243 -13.402 1.00 66.56 235 GLY A N 1
ATOM 1852 C CA . GLY A 1 235 ? 15.464 14.355 -14.112 1.00 66.56 235 GLY A CA 1
ATOM 1853 C C . GLY A 1 235 ? 13.962 14.188 -14.341 1.00 66.56 235 GLY A C 1
ATOM 1854 O O . GLY A 1 235 ? 13.301 15.184 -14.600 1.00 66.56 235 GLY A O 1
ATOM 1855 N N . GLU A 1 236 ? 13.373 13.000 -14.178 1.00 71.44 236 GLU A N 1
ATOM 1856 C CA . GLU A 1 236 ? 11.917 12.830 -14.339 1.00 71.44 236 GLU A CA 1
ATOM 1857 C C . GLU A 1 236 ? 11.103 13.477 -13.211 1.00 71.44 236 GLU A C 1
ATOM 1859 O O . GLU A 1 236 ? 9.963 13.880 -13.424 1.00 71.44 236 GLU A O 1
ATOM 1864 N N . ASP A 1 237 ? 11.700 13.645 -12.030 1.00 59.16 237 ASP A N 1
ATOM 1865 C CA . ASP A 1 237 ? 11.096 14.346 -10.893 1.00 59.16 237 ASP A CA 1
ATOM 1866 C C . ASP A 1 237 ? 11.026 15.873 -11.084 1.00 59.16 237 ASP A C 1
ATOM 1868 O O . ASP A 1 237 ? 10.366 16.561 -10.305 1.00 59.16 237 ASP A O 1
ATOM 1872 N N . THR A 1 238 ? 11.707 16.402 -12.108 1.00 52.62 238 THR A N 1
ATOM 1873 C CA . THR A 1 238 ? 11.789 17.839 -12.426 1.00 52.62 238 THR A CA 1
ATOM 1874 C C . THR A 1 238 ? 11.348 18.177 -13.853 1.00 52.62 238 THR A C 1
ATOM 1876 O O . THR A 1 238 ? 10.894 19.294 -14.093 1.00 52.62 238 THR A O 1
ATOM 1879 N N . ALA A 1 239 ? 11.419 17.228 -14.793 1.00 43.59 239 ALA A N 1
ATOM 1880 C CA . ALA A 1 239 ? 11.181 17.448 -16.221 1.00 43.59 239 ALA A CA 1
ATOM 1881 C C . ALA A 1 239 ? 9.710 17.672 -16.601 1.00 43.59 239 ALA A C 1
ATOM 1883 O O . ALA A 1 239 ? 9.440 18.155 -17.697 1.00 43.59 239 ALA A O 1
ATOM 1884 N N . PHE A 1 240 ? 8.756 17.352 -15.723 1.00 36.53 240 PHE A N 1
ATOM 1885 C CA . PHE A 1 240 ? 7.335 17.384 -16.080 1.00 36.53 240 PHE A CA 1
ATOM 1886 C C . PHE A 1 240 ? 6.527 18.547 -15.504 1.00 36.53 240 PHE A C 1
ATOM 1888 O O . PHE A 1 240 ? 5.326 18.601 -15.745 1.00 36.53 240 PHE A O 1
ATOM 1895 N N . GLY A 1 241 ? 7.103 19.462 -14.715 1.00 39.25 241 GLY A N 1
ATOM 1896 C CA . GLY A 1 241 ? 6.318 20.514 -14.035 1.00 39.25 241 GLY A CA 1
ATOM 1897 C C . GLY A 1 241 ? 5.264 19.985 -13.037 1.00 39.25 241 GLY A C 1
ATOM 1898 O O . GLY A 1 241 ? 4.694 20.752 -12.266 1.00 39.25 241 GLY A O 1
ATOM 1899 N N . LEU A 1 242 ? 5.051 18.669 -13.000 1.00 42.59 242 LEU A N 1
ATOM 1900 C CA . LEU A 1 242 ? 4.344 17.921 -11.982 1.00 42.59 242 LEU A CA 1
ATOM 1901 C C . LEU A 1 242 ? 5.282 17.825 -10.782 1.00 42.59 242 LEU A C 1
ATOM 1903 O O . LEU A 1 242 ? 6.223 17.032 -10.779 1.00 42.59 242 LEU A O 1
ATOM 1907 N N . LYS A 1 243 ? 5.044 18.638 -9.750 1.00 54.50 243 LYS A N 1
ATOM 1908 C CA . LYS A 1 243 ? 5.505 18.290 -8.402 1.00 54.50 243 LYS A CA 1
ATOM 1909 C C . LYS A 1 243 ? 4.959 16.889 -8.130 1.00 54.50 243 LYS A C 1
ATOM 1911 O O . LYS A 1 243 ? 3.758 16.758 -7.925 1.00 54.50 243 LYS A O 1
ATOM 1916 N N . MET A 1 244 ? 5.806 15.858 -8.194 1.00 62.12 244 MET A N 1
ATOM 1917 C CA . MET A 1 244 ? 5.412 14.531 -7.725 1.00 62.12 244 MET A CA 1
ATOM 1918 C C . MET A 1 244 ? 4.966 14.694 -6.277 1.00 62.12 244 MET A C 1
ATOM 1920 O O . MET A 1 244 ? 5.774 15.101 -5.431 1.00 62.12 244 MET A O 1
ATOM 1924 N N . ASP A 1 245 ? 3.685 14.443 -6.027 1.00 70.88 245 ASP A N 1
ATOM 1925 C CA . ASP A 1 245 ? 3.099 14.564 -4.701 1.00 70.88 245 ASP A CA 1
ATOM 1926 C C . ASP A 1 245 ? 3.387 13.273 -3.939 1.00 70.88 245 ASP A C 1
ATOM 1928 O O . ASP A 1 245 ? 2.579 12.350 -3.866 1.00 70.88 245 ASP A O 1
ATOM 1932 N N . TRP A 1 246 ? 4.642 13.168 -3.499 1.00 77.81 246 TRP A N 1
ATOM 1933 C CA . TRP A 1 246 ? 5.102 12.091 -2.631 1.00 77.81 246 TRP A CA 1
ATOM 1934 C C . TRP A 1 246 ? 4.241 12.056 -1.372 1.00 77.81 246 TRP A C 1
ATOM 1936 O O . TRP A 1 246 ? 3.950 13.124 -0.831 1.00 77.81 246 TRP A O 1
ATOM 1946 N N . HIS A 1 247 ? 3.962 10.857 -0.857 1.00 75.75 247 HIS A N 1
ATOM 1947 C CA . HIS A 1 247 ? 3.019 10.626 0.241 1.00 75.75 247 HIS A CA 1
ATOM 1948 C C . HIS A 1 247 ? 1.553 10.718 -0.180 1.00 75.75 247 HIS A C 1
ATOM 1950 O O . HIS A 1 247 ? 0.710 11.210 0.569 1.00 75.75 247 HIS A O 1
ATOM 1956 N N . THR A 1 248 ? 1.271 10.254 -1.396 1.00 84.56 248 THR A N 1
ATOM 1957 C CA . THR A 1 248 ? -0.089 9.979 -1.854 1.00 84.56 248 THR A CA 1
ATOM 1958 C C . THR A 1 248 ? -0.098 8.586 -2.460 1.00 84.56 248 THR A C 1
ATOM 1960 O O . THR A 1 248 ? 0.759 8.237 -3.284 1.00 84.56 248 THR A O 1
ATOM 1963 N N . ALA A 1 249 ? -1.092 7.788 -2.078 1.00 89.25 249 ALA A N 1
ATOM 1964 C CA . ALA A 1 249 ? -1.081 6.369 -2.411 1.00 89.25 249 ALA A CA 1
ATOM 1965 C C . ALA A 1 249 ? -1.114 6.126 -3.936 1.00 89.25 249 ALA A C 1
ATOM 1967 O O . ALA A 1 249 ? -0.502 5.184 -4.439 1.00 89.25 249 ALA A O 1
ATOM 1968 N N . GLU A 1 250 ? -1.775 6.998 -4.709 1.00 89.81 250 GLU A N 1
ATOM 1969 C CA . GLU A 1 250 ? -1.793 6.911 -6.176 1.00 89.81 250 GLU A CA 1
ATOM 1970 C C . GLU A 1 250 ? -0.396 7.090 -6.786 1.00 89.81 250 GLU A C 1
ATOM 1972 O O . GLU A 1 250 ? 0.049 6.258 -7.588 1.00 89.81 250 GLU A O 1
ATOM 1977 N N . TRP A 1 251 ? 0.307 8.165 -6.417 1.00 87.81 251 TRP A N 1
ATOM 1978 C CA . TRP A 1 251 ? 1.616 8.462 -6.994 1.00 87.81 251 TRP A CA 1
ATOM 1979 C C . TRP A 1 251 ? 2.663 7.446 -6.561 1.00 87.81 251 TRP A C 1
ATOM 1981 O O . TRP A 1 251 ? 3.453 6.998 -7.397 1.00 87.81 251 TRP A O 1
ATOM 1991 N N . ASP A 1 252 ? 2.640 7.038 -5.296 1.00 89.56 252 ASP A N 1
ATOM 1992 C CA . ASP A 1 252 ? 3.574 6.052 -4.765 1.00 89.56 252 ASP A CA 1
ATOM 1993 C C . ASP A 1 252 ? 3.328 4.656 -5.370 1.00 89.56 252 ASP A C 1
ATOM 1995 O O . ASP A 1 252 ? 4.285 3.960 -5.736 1.00 89.56 252 ASP A O 1
ATOM 1999 N N . THR A 1 253 ? 2.073 4.291 -5.664 1.00 92.69 253 THR A N 1
ATOM 2000 C CA . THR A 1 253 ? 1.757 3.072 -6.435 1.00 92.69 253 THR A CA 1
ATOM 2001 C C . THR A 1 253 ? 2.343 3.127 -7.849 1.00 92.69 253 THR A C 1
ATOM 2003 O O . THR A 1 253 ? 3.011 2.186 -8.293 1.00 92.69 253 THR A O 1
ATOM 2006 N N . LEU A 1 254 ? 2.140 4.232 -8.575 1.00 91.19 254 LEU A N 1
ATOM 2007 C CA . LEU A 1 254 ? 2.657 4.399 -9.940 1.00 91.19 254 LEU A CA 1
ATOM 2008 C C . LEU A 1 254 ? 4.191 4.409 -9.975 1.00 91.19 254 LEU A C 1
ATOM 2010 O O . LEU A 1 254 ? 4.799 3.772 -10.842 1.00 91.19 254 LEU A O 1
ATOM 2014 N N . ALA A 1 255 ? 4.824 5.099 -9.026 1.00 89.06 255 ALA A N 1
ATOM 2015 C CA . ALA A 1 255 ? 6.274 5.145 -8.888 1.00 89.06 255 ALA A CA 1
ATOM 2016 C C . ALA A 1 255 ? 6.848 3.755 -8.580 1.00 89.06 255 ALA A C 1
ATOM 2018 O O . ALA A 1 255 ? 7.821 3.337 -9.216 1.00 89.06 255 ALA A O 1
ATOM 2019 N N . THR A 1 256 ? 6.205 3.005 -7.680 1.00 90.31 256 THR A N 1
ATOM 2020 C CA . THR A 1 256 ? 6.560 1.613 -7.371 1.00 90.31 256 THR A CA 1
ATOM 2021 C C . THR A 1 256 ? 6.434 0.724 -8.604 1.00 90.31 256 THR A C 1
ATOM 2023 O O . THR A 1 256 ? 7.355 -0.037 -8.910 1.00 90.31 256 THR A O 1
ATOM 2026 N N . CYS A 1 257 ? 5.344 0.860 -9.366 1.00 90.94 257 CYS A N 1
ATOM 2027 C CA . CYS A 1 257 ? 5.126 0.103 -10.595 1.00 90.94 257 CYS A CA 1
ATOM 2028 C C . CYS A 1 257 ? 6.233 0.365 -11.621 1.00 90.94 257 CYS A C 1
ATOM 2030 O O . CYS A 1 257 ? 6.854 -0.574 -12.123 1.00 90.94 257 CYS A O 1
ATOM 2032 N N . ARG A 1 258 ? 6.532 1.637 -11.907 1.00 88.44 258 ARG A N 1
ATOM 2033 C CA . ARG A 1 258 ? 7.587 2.026 -12.858 1.00 88.44 258 ARG A CA 1
ATOM 2034 C C . ARG A 1 258 ? 8.959 1.526 -12.432 1.00 88.44 258 ARG A C 1
ATOM 2036 O O . ARG A 1 258 ? 9.703 0.991 -13.254 1.00 88.44 258 ARG A O 1
ATOM 2043 N N . LEU A 1 259 ? 9.287 1.667 -11.151 1.00 85.19 259 LEU A N 1
ATOM 2044 C CA . LEU A 1 259 ? 10.542 1.177 -10.598 1.00 85.19 259 LEU A CA 1
ATOM 2045 C C . LEU A 1 259 ? 10.638 -0.343 -10.761 1.00 85.19 259 LEU A C 1
ATOM 2047 O O . LEU A 1 259 ? 11.665 -0.837 -11.226 1.00 85.19 259 LEU A O 1
ATOM 2051 N N . PHE A 1 260 ? 9.567 -1.084 -10.471 1.00 84.81 260 PHE A N 1
ATOM 2052 C CA . PHE A 1 260 ? 9.554 -2.530 -10.663 1.00 84.81 260 PHE A CA 1
ATOM 2053 C C . PHE A 1 260 ? 9.692 -2.930 -12.141 1.00 84.81 260 PHE A C 1
ATOM 2055 O O . PHE A 1 260 ? 10.494 -3.811 -12.440 1.00 84.81 260 PHE A O 1
ATOM 2062 N N . ILE A 1 261 ? 9.026 -2.240 -13.080 1.00 83.06 261 ILE A N 1
ATOM 2063 C CA . ILE A 1 261 ? 9.238 -2.438 -14.530 1.00 83.06 261 ILE A CA 1
ATOM 2064 C C . ILE A 1 261 ? 10.720 -2.265 -14.878 1.00 83.06 261 ILE A C 1
ATOM 2066 O O . ILE A 1 261 ? 11.303 -3.117 -15.550 1.00 83.06 261 ILE A O 1
ATOM 2070 N N . LYS A 1 262 ? 11.348 -1.189 -14.391 1.00 78.69 262 LYS A N 1
ATOM 2071 C CA . LYS A 1 262 ? 12.759 -0.895 -14.659 1.00 78.69 262 LYS A CA 1
ATOM 2072 C C . LYS A 1 262 ? 13.690 -1.962 -14.082 1.00 78.69 262 LYS A C 1
ATOM 2074 O O . LYS A 1 262 ? 14.640 -2.351 -14.756 1.00 78.69 262 LYS A O 1
ATOM 2079 N N . LEU A 1 263 ? 13.407 -2.460 -12.876 1.00 73.31 263 LEU A N 1
ATOM 2080 C CA . LEU A 1 263 ? 14.141 -3.579 -12.280 1.00 73.31 263 LEU A CA 1
ATOM 2081 C C . LEU A 1 263 ? 13.992 -4.854 -13.119 1.00 73.31 263 LEU A C 1
ATOM 2083 O O . LEU A 1 263 ? 14.990 -5.503 -13.399 1.00 73.31 263 LEU A O 1
ATOM 2087 N N . VAL A 1 264 ? 12.778 -5.190 -13.565 1.00 71.56 264 VAL A N 1
ATOM 2088 C CA . VAL A 1 264 ? 12.507 -6.388 -14.383 1.00 71.56 264 VAL A CA 1
ATOM 2089 C C . VAL A 1 264 ? 13.179 -6.320 -15.760 1.00 71.56 264 VAL A C 1
ATOM 2091 O O . VAL A 1 264 ? 13.579 -7.362 -16.272 1.00 71.56 264 VAL A O 1
ATOM 2094 N N . GLN A 1 265 ? 13.285 -5.124 -16.354 1.00 68.75 265 GLN A N 1
ATOM 2095 C CA . GLN A 1 265 ? 13.945 -4.882 -17.647 1.00 68.75 265 GLN A CA 1
ATOM 2096 C C . GLN A 1 265 ? 15.477 -4.842 -17.561 1.00 68.75 265 GLN A C 1
ATOM 2098 O O . GLN A 1 265 ? 16.145 -5.162 -18.539 1.00 68.75 265 GLN A O 1
ATOM 2103 N N . GLY A 1 266 ? 16.027 -4.359 -16.441 1.00 59.69 266 GLY A N 1
ATOM 2104 C CA . GLY A 1 266 ? 17.475 -4.306 -16.208 1.00 59.69 266 GLY A CA 1
ATOM 2105 C C . GLY A 1 266 ? 18.075 -5.644 -15.766 1.00 59.69 266 GLY A C 1
ATOM 2106 O O . GLY A 1 266 ? 19.290 -5.826 -15.812 1.00 59.69 266 GLY A O 1
ATOM 2107 N N . LEU A 1 267 ? 17.223 -6.570 -15.330 1.00 51.41 267 LEU A N 1
ATOM 2108 C CA . LEU A 1 267 ? 17.523 -7.985 -15.118 1.00 51.41 267 LEU A CA 1
ATOM 2109 C C . LEU A 1 267 ? 17.263 -8.737 -16.420 1.00 51.41 267 LEU A C 1
ATOM 2111 O O . LEU A 1 267 ? 17.829 -9.836 -16.603 1.00 51.41 267 LEU A O 1
#

Organism: Phaeosphaeria nodorum (strain SN15 / ATCC MYA-4574 / FGSC 10173) (NCBI:txid321614)

Secondary structure (DSSP, 8-state):
---HHHHHHHHHHHHTS---GGGTTS---GGG---SSSSTTSHHHHHHHHHHHHHSHHHHTTEEEEEEEEE---STTB--EEEEEEEEESS-TTTSEEEEEEE-SS-HHHHHHHHHHTT----TTS---HHHHHHHHHHHHTSS-TTPEEHHHHHHHHHHTT--TTTSEEE---SSTHHHHHHHHHHHT---SS-BHHHHS-SSEEE-HHHHHHHHHT--S---HHHHHHHHSTTHHHHTS----SS-HHHHHHHHHHHHHHHHHH-

Sequence (267 aa):
MLCALHATRLRDLLAAKPFSISWLSASVSTQDVKLFLLSHRASAEVVKDLLRLARGAESKKRIWVFDFEGLVITRSGVAPVHTEVGAVNFADPAHVRYSGFLKYALTAAAMTREIKQQGAIRFKNGTFNTPYVQNFLSNMFEDGFGKGNCLWEHREALLHLGFGEEEDVVIHWSRHRVDCTGVGRIMRNETGVVTPISDVYTKSRTIDPLKIWKACTSYEGPCSLSVVYRIMFPGEDTAFGLKMDWHTAEWDTLATCRLFIKLVQGL

Foldseek 3Di:
DPDPVVLVVLLVLCVVPPQALVLLVPPDDQVQDPDPPDDDPCPSVVVVVVLVLLVDLVSQQQEKEKDWFFADWPDPQWATQTFKMKMARLNCRPPLIDIWTEEFPDQLLRLLVVCVVVVRHADPVRDDPSVVSSVVRCCRCPVHPVVTDQLQVVLVSCVVSPHDQQRGEYEYADPDQHGQLSQQCSNVSPRRRTHGSVNRGTNHHYDHVVSVVCSSSVDPDDDDLVSVLCSLPPCPCPVPPPVQPPSGGHSSRSSSSVSVVSSSVSD

pLDDT: mean 73.36, std 19.52, range [26.62, 97.75]